Protein AF-A0A3L6NV23-F1 (afdb_monomer_lite)

Secondary structure (DSSP, 8-state):
-HHHHHHHHHHHIIIIIHHHHHHHHHHHGGGT--TT--S---HHHHHHHHHHHHSHHHHHHHHHHHHHHHHHHHHHT--SPPPPPEEHHHHHHHHHHHHIIIIISS---S---HHHHHHHHHTSHHHHHHHHHHHHHHHHHSPPSS--------TT--EE-HHHHHHHHHHHHHHTS--S-PPPHHHHHHHHHHHHHHHHHHHTSTTGGGGHHHHHHHHHHHHHHHHHHHHTTGGGG-THHHHHHHHHHHHHHHHTT--SHHHHHHHHHHHS--TT-TTHHHHHHHHHHHHHGGGT--

Organism: NCBI:txid396571

Radius of gyration: 19.9 Å; chains: 1; bounding box: 55×38×55 Å

pLDDT: mean 79.19, std 14.36, range [37.25, 97.19]

Structure (mmCIF, N/CA/C/O backbone):
data_AF-A0A3L6NV23-F1
#
_entry.id   AF-A0A3L6NV23-F1
#
loop_
_atom_site.group_PDB
_atom_site.id
_atom_site.type_symbol
_atom_site.label_atom_id
_atom_site.label_alt_id
_atom_site.label_comp_id
_atom_site.label_asym_id
_atom_site.label_entity_id
_atom_site.label_seq_id
_atom_site.pdbx_PDB_ins_code
_atom_site.Cartn_x
_atom_site.Cartn_y
_atom_site.Cartn_z
_atom_site.occupancy
_atom_site.B_iso_or_equiv
_atom_site.auth_seq_id
_atom_site.auth_comp_id
_atom_site.auth_asym_id
_atom_site.auth_atom_id
_atom_site.pdbx_PDB_model_num
ATOM 1 N N . MET A 1 1 ? 1.955 -18.501 15.288 1.00 53.81 1 MET A N 1
ATOM 2 C CA . MET A 1 1 ? 3.383 -18.139 15.218 1.00 53.81 1 MET A CA 1
ATOM 3 C C . MET A 1 1 ? 3.905 -18.408 13.811 1.00 53.81 1 MET A C 1
ATOM 5 O O . MET A 1 1 ? 4.319 -17.462 13.165 1.00 53.81 1 MET A O 1
ATOM 9 N N . ASP A 1 2 ? 3.702 -19.614 13.267 1.00 72.50 2 ASP A N 1
ATOM 10 C CA . ASP A 1 2 ? 4.050 -19.947 11.867 1.00 72.50 2 ASP A CA 1
ATOM 11 C C . ASP A 1 2 ? 3.312 -19.117 10.803 1.00 72.50 2 ASP A C 1
ATOM 13 O O . ASP A 1 2 ? 3.848 -18.861 9.728 1.00 72.50 2 ASP A O 1
ATOM 17 N N . GLN A 1 3 ? 2.093 -18.657 11.105 1.00 84.75 3 GLN A N 1
ATOM 18 C CA . GLN A 1 3 ? 1.290 -17.889 10.154 1.00 84.75 3 GLN A CA 1
ATOM 19 C C . GLN A 1 3 ? 1.929 -16.544 9.778 1.00 84.75 3 GLN A C 1
ATOM 21 O O . GLN A 1 3 ? 2.045 -16.266 8.593 1.00 84.75 3 GLN A O 1
ATOM 26 N N . GLU A 1 4 ? 2.380 -15.738 10.747 1.00 83.88 4 GLU A N 1
ATOM 27 C CA . GLU A 1 4 ? 2.967 -14.418 10.454 1.00 83.88 4 GLU A CA 1
ATOM 28 C C . GLU A 1 4 ? 4.264 -14.550 9.646 1.00 83.88 4 GLU A C 1
ATOM 30 O O . GLU A 1 4 ? 4.518 -13.783 8.716 1.00 83.88 4 GLU A O 1
ATOM 35 N N . LEU A 1 5 ? 5.064 -15.573 9.954 1.00 84.25 5 LEU A N 1
ATOM 36 C CA . LEU A 1 5 ? 6.254 -15.898 9.180 1.00 84.25 5 LEU A CA 1
ATOM 37 C C . LEU A 1 5 ? 5.892 -16.286 7.737 1.00 84.25 5 LEU A C 1
ATOM 39 O O . LEU A 1 5 ? 6.500 -15.780 6.792 1.00 84.25 5 LEU A O 1
ATOM 43 N N . SER A 1 6 ? 4.875 -17.134 7.561 1.00 86.50 6 SER A N 1
ATOM 44 C CA . SER A 1 6 ? 4.363 -17.508 6.239 1.00 86.50 6 SER A CA 1
ATOM 45 C C . SER A 1 6 ? 3.837 -16.302 5.458 1.00 86.50 6 SER A C 1
ATOM 47 O O . SER A 1 6 ? 4.037 -16.232 4.247 1.00 86.50 6 SER A O 1
ATOM 49 N N . ASP A 1 7 ? 3.172 -15.356 6.122 1.00 89.44 7 ASP A N 1
ATOM 50 C CA . ASP A 1 7 ? 2.657 -14.143 5.483 1.00 89.44 7 ASP A CA 1
ATOM 51 C C . ASP A 1 7 ? 3.795 -13.244 5.014 1.00 89.44 7 ASP A C 1
ATOM 53 O O . ASP A 1 7 ? 3.795 -12.790 3.874 1.00 89.44 7 ASP A O 1
ATOM 57 N N . ARG A 1 8 ? 4.798 -13.017 5.871 1.00 88.25 8 ARG A N 1
ATOM 58 C CA . ARG A 1 8 ? 5.984 -12.224 5.528 1.00 88.25 8 ARG A CA 1
ATOM 59 C C . ARG A 1 8 ? 6.751 -12.861 4.375 1.00 88.25 8 ARG A C 1
ATOM 61 O O . ARG A 1 8 ? 7.158 -12.145 3.467 1.00 88.25 8 ARG A O 1
ATOM 68 N N . TYR A 1 9 ? 6.891 -14.187 4.363 1.00 85.75 9 TYR A N 1
ATOM 69 C CA . TYR A 1 9 ? 7.493 -14.904 3.238 1.00 85.75 9 TYR A CA 1
ATOM 70 C C . TYR A 1 9 ? 6.691 -14.716 1.946 1.00 85.75 9 TYR A C 1
ATOM 72 O O . TYR A 1 9 ? 7.262 -14.388 0.902 1.00 85.75 9 TYR A O 1
ATOM 80 N N . PHE A 1 10 ? 5.367 -14.880 2.016 1.00 88.19 10 PHE A N 1
ATOM 81 C CA . PHE A 1 10 ? 4.492 -14.637 0.875 1.00 88.19 10 PHE A CA 1
ATOM 82 C C . PHE A 1 10 ? 4.651 -13.207 0.360 1.00 88.19 10 PHE A C 1
ATOM 84 O O . PHE A 1 10 ? 4.945 -13.044 -0.813 1.00 88.19 10 PHE A O 1
ATOM 91 N N . LEU A 1 11 ? 4.553 -12.193 1.223 1.00 88.31 11 LEU A N 1
ATOM 92 C CA . LEU A 1 11 ? 4.656 -10.790 0.822 1.00 88.31 11 LEU A CA 1
ATOM 93 C C . LEU A 1 11 ? 6.024 -10.480 0.228 1.00 88.31 11 LEU A C 1
ATOM 95 O O . LEU A 1 11 ? 6.123 -9.917 -0.853 1.00 88.31 11 LEU A O 1
ATOM 99 N N . ILE A 1 12 ? 7.108 -10.914 0.871 1.00 84.44 12 ILE A N 1
ATOM 100 C CA . ILE A 1 12 ? 8.451 -10.680 0.343 1.00 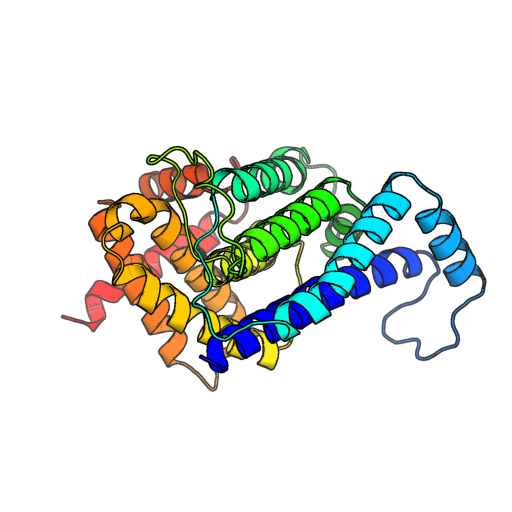84.44 12 ILE A CA 1
ATOM 101 C C . ILE A 1 12 ? 8.595 -11.300 -1.058 1.00 84.44 12 ILE A C 1
ATOM 103 O O . ILE A 1 12 ? 9.100 -10.666 -1.988 1.00 84.44 12 ILE A O 1
ATOM 107 N N . THR A 1 13 ? 8.127 -12.533 -1.238 1.00 80.38 13 THR A N 1
ATOM 108 C CA . THR A 1 13 ? 8.224 -13.209 -2.535 1.00 80.38 13 THR A CA 1
ATOM 109 C C . THR A 1 13 ? 7.286 -12.596 -3.571 1.00 80.38 13 THR A C 1
ATOM 111 O O . THR A 1 13 ? 7.739 -12.288 -4.672 1.00 80.38 13 THR A O 1
ATOM 114 N N . SER A 1 14 ? 6.019 -12.348 -3.242 1.00 81.50 14 SER A N 1
ATOM 115 C CA . SER A 1 14 ? 5.035 -11.764 -4.156 1.00 81.50 14 SER A CA 1
ATOM 116 C C . SER A 1 14 ? 5.403 -10.354 -4.579 1.00 81.50 14 SER A C 1
ATOM 118 O O . SER A 1 14 ? 5.092 -9.966 -5.698 1.00 81.50 14 SER A O 1
ATOM 120 N N . THR A 1 15 ? 6.085 -9.604 -3.719 1.00 79.56 15 THR A N 1
ATOM 121 C CA . THR A 1 15 ? 6.318 -8.175 -3.914 1.00 79.56 15 THR A CA 1
ATOM 122 C C . THR A 1 15 ? 7.657 -7.911 -4.566 1.00 79.56 15 THR A C 1
ATOM 124 O O . THR A 1 15 ? 7.721 -7.318 -5.645 1.00 79.56 15 THR A O 1
ATOM 127 N N . PHE A 1 16 ? 8.739 -8.410 -3.965 1.00 76.94 16 PHE A N 1
ATOM 128 C CA . PHE A 1 16 ? 10.081 -8.145 -4.473 1.00 76.94 16 PHE A CA 1
ATOM 129 C C . PHE A 1 16 ? 10.364 -8.938 -5.749 1.00 76.94 16 PHE A C 1
ATOM 131 O O . PHE A 1 16 ? 10.913 -8.375 -6.695 1.00 76.94 16 PHE A O 1
ATOM 138 N N . MET A 1 17 ? 9.946 -10.209 -5.846 1.00 74.88 17 MET A N 1
ATOM 139 C CA . MET A 1 17 ? 10.153 -10.970 -7.089 1.00 74.88 17 MET A CA 1
ATOM 140 C C . MET A 1 17 ? 9.306 -10.422 -8.232 1.00 74.88 17 MET A C 1
ATOM 142 O O . MET A 1 17 ? 9.776 -10.394 -9.371 1.00 74.88 17 MET A O 1
ATOM 146 N N . HIS A 1 18 ? 8.083 -9.968 -7.945 1.00 75.88 18 HIS A N 1
ATOM 147 C CA . HIS A 1 18 ? 7.248 -9.333 -8.957 1.00 75.88 18 HIS A CA 1
ATOM 148 C C . HIS A 1 18 ? 7.877 -8.032 -9.453 1.00 75.88 18 HIS A C 1
ATOM 150 O O . HIS A 1 18 ? 8.036 -7.877 -10.659 1.00 75.88 18 HIS A O 1
ATOM 156 N N . GLY A 1 19 ? 8.316 -7.137 -8.564 1.00 74.69 19 GLY A N 1
ATOM 157 C CA . GLY A 1 19 ? 8.951 -5.895 -9.003 1.00 74.69 19 GLY A CA 1
ATOM 158 C C . GLY A 1 19 ? 10.272 -6.099 -9.735 1.00 74.69 19 GLY A C 1
ATOM 159 O O . GLY A 1 19 ? 10.504 -5.451 -10.753 1.00 74.69 19 GLY A O 1
ATOM 160 N N . ILE A 1 20 ? 11.104 -7.056 -9.304 1.00 75.38 20 ILE A N 1
ATOM 161 C CA . ILE A 1 20 ? 12.324 -7.433 -10.039 1.00 75.38 20 ILE A CA 1
ATOM 162 C C . ILE A 1 20 ? 11.964 -7.930 -11.441 1.00 75.38 20 ILE A C 1
ATOM 164 O O . ILE A 1 20 ? 12.581 -7.507 -12.419 1.00 75.38 20 ILE A O 1
ATOM 168 N N . ARG A 1 21 ? 10.957 -8.803 -11.563 1.00 76.62 21 ARG A N 1
ATOM 169 C CA . ARG A 1 21 ? 10.486 -9.284 -12.865 1.00 76.62 21 ARG A CA 1
ATOM 170 C C . ARG A 1 21 ? 10.001 -8.128 -13.738 1.00 76.62 21 ARG A C 1
ATOM 172 O O . ARG A 1 21 ? 10.437 -8.026 -14.880 1.00 76.62 21 ARG A O 1
ATOM 179 N N . THR A 1 22 ? 9.165 -7.242 -13.204 1.00 73.62 22 THR A N 1
ATOM 180 C CA . THR A 1 22 ? 8.617 -6.102 -13.949 1.00 73.62 22 THR A CA 1
ATOM 181 C C . THR A 1 22 ? 9.714 -5.134 -14.394 1.00 73.62 22 THR A C 1
ATOM 183 O O . THR A 1 22 ? 9.696 -4.693 -15.544 1.00 73.62 22 THR A O 1
ATOM 186 N N . ALA A 1 23 ? 10.714 -4.875 -13.545 1.00 72.75 23 ALA A N 1
ATOM 187 C CA . ALA A 1 23 ? 11.887 -4.077 -13.895 1.00 72.75 23 ALA A CA 1
ATOM 188 C C . ALA A 1 23 ? 12.683 -4.709 -15.049 1.00 72.75 23 ALA A C 1
ATOM 190 O O . ALA A 1 23 ? 12.995 -4.043 -16.039 1.00 72.75 23 ALA A O 1
ATOM 191 N N . LEU A 1 24 ? 12.963 -6.014 -14.965 1.00 71.62 24 LEU A N 1
ATOM 192 C CA . LEU A 1 24 ? 13.681 -6.744 -16.012 1.00 71.62 24 LEU A CA 1
ATOM 193 C C . LEU A 1 24 ? 12.893 -6.778 -17.326 1.00 71.62 24 LEU A C 1
ATOM 195 O O . LEU A 1 24 ? 13.470 -6.536 -18.388 1.00 71.62 24 LEU A O 1
ATOM 199 N N . ASP A 1 25 ? 11.585 -7.014 -17.274 1.00 71.00 25 ASP A N 1
ATOM 200 C CA . ASP A 1 25 ? 10.727 -7.003 -18.459 1.00 71.00 25 ASP A CA 1
ATOM 201 C C . ASP A 1 25 ? 10.698 -5.604 -19.102 1.00 71.00 25 ASP A C 1
ATOM 203 O O . ASP A 1 25 ? 10.828 -5.491 -20.323 1.00 71.00 25 ASP A O 1
ATOM 207 N N . GLY A 1 26 ? 10.645 -4.534 -18.302 1.00 68.62 26 GLY A N 1
ATOM 208 C CA . GLY A 1 26 ? 10.746 -3.149 -18.778 1.00 68.62 26 GLY A CA 1
ATOM 209 C C . GLY A 1 26 ? 12.049 -2.858 -19.532 1.00 68.62 26 GLY A C 1
ATOM 210 O O . GLY A 1 26 ? 12.027 -2.232 -20.591 1.00 68.62 26 GLY A O 1
ATOM 211 N N . THR A 1 27 ? 13.189 -3.393 -19.077 1.00 66.25 27 THR A N 1
ATOM 212 C CA . THR A 1 27 ? 14.473 -3.235 -19.801 1.00 66.25 27 THR A CA 1
ATOM 213 C C . THR A 1 27 ? 14.529 -4.000 -21.130 1.00 66.25 27 THR A C 1
ATOM 215 O O . THR A 1 27 ? 15.260 -3.607 -22.046 1.00 66.25 27 THR A O 1
ATOM 218 N N . ARG A 1 28 ? 13.748 -5.081 -21.266 1.00 60.44 28 ARG A N 1
ATOM 219 C CA . ARG A 1 28 ? 13.715 -5.946 -22.460 1.00 60.44 28 ARG A CA 1
ATOM 220 C C . ARG A 1 28 ? 12.736 -5.460 -23.529 1.00 60.44 28 ARG A C 1
ATOM 222 O O . ARG A 1 28 ? 13.005 -5.636 -24.716 1.00 60.44 28 ARG A O 1
ATOM 229 N N . ARG A 1 29 ? 11.627 -4.824 -23.144 1.00 62.94 29 ARG A N 1
ATOM 230 C CA . ARG A 1 29 ? 10.541 -4.410 -24.057 1.00 62.94 29 ARG A CA 1
ATOM 231 C C . ARG A 1 29 ? 10.957 -3.469 -25.201 1.00 62.94 29 ARG A C 1
ATOM 233 O O . ARG A 1 29 ? 10.519 -3.705 -26.327 1.00 62.94 29 ARG A O 1
ATOM 240 N N . PRO A 1 30 ? 11.850 -2.476 -25.013 1.00 57.41 30 PRO A N 1
ATOM 241 C CA . PRO A 1 30 ? 12.349 -1.646 -26.114 1.00 57.41 30 PRO A CA 1
ATOM 242 C C . PRO A 1 30 ? 13.128 -2.415 -27.203 1.00 57.41 30 PRO A C 1
ATOM 244 O O . PRO A 1 30 ? 13.525 -1.815 -28.201 1.00 57.41 30 PRO A O 1
ATOM 247 N N . ALA A 1 31 ? 13.381 -3.718 -27.017 1.00 51.38 31 ALA A N 1
ATOM 248 C CA . ALA A 1 31 ? 13.962 -4.622 -28.012 1.00 51.38 31 ALA A CA 1
ATOM 249 C C . ALA A 1 31 ? 12.911 -5.390 -28.849 1.00 51.38 31 ALA A C 1
ATOM 251 O O . ALA A 1 31 ? 13.275 -6.324 -29.558 1.00 51.38 31 ALA A O 1
ATOM 252 N N . GLY A 1 32 ? 11.625 -5.012 -28.784 1.00 46.16 32 GLY A N 1
ATOM 253 C CA . GLY A 1 32 ? 10.557 -5.605 -29.602 1.00 46.16 32 GLY A CA 1
ATOM 254 C C . GLY A 1 32 ? 9.950 -6.894 -29.038 1.00 46.16 32 GLY A C 1
ATOM 255 O O . GLY A 1 32 ? 9.238 -7.592 -29.752 1.00 46.16 32 GLY A O 1
ATOM 256 N N . LEU A 1 33 ? 10.219 -7.218 -27.771 1.00 45.62 33 LEU A N 1
ATOM 257 C CA . LEU A 1 33 ? 9.700 -8.417 -27.116 1.00 45.62 33 LEU A CA 1
ATOM 258 C C . LEU A 1 33 ? 8.381 -8.086 -26.392 1.00 45.62 33 LEU A C 1
ATOM 260 O O . LEU A 1 33 ? 8.389 -7.405 -25.367 1.00 45.62 33 LEU A O 1
ATOM 264 N N . THR A 1 34 ? 7.250 -8.540 -26.933 1.00 48.94 34 THR A N 1
ATOM 265 C CA . THR A 1 34 ? 5.941 -8.525 -26.2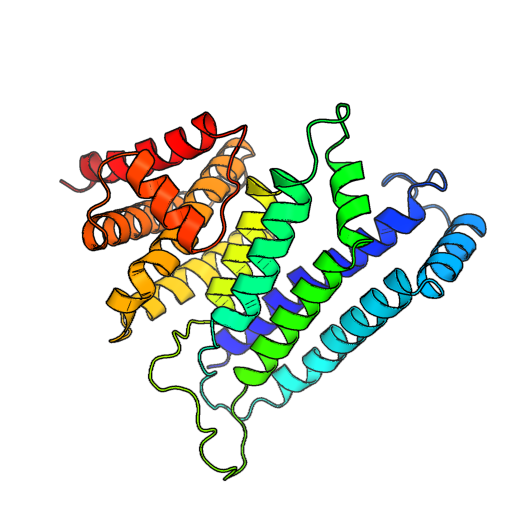49 1.00 48.94 34 THR A CA 1
ATOM 266 C C . THR A 1 34 ? 5.657 -9.877 -25.590 1.00 48.94 34 THR A C 1
ATOM 268 O O . THR A 1 34 ? 6.232 -10.887 -26.003 1.00 48.94 34 THR A O 1
ATOM 271 N N . ASP A 1 35 ? 4.741 -9.903 -24.611 1.00 47.16 35 ASP A N 1
ATOM 272 C CA . ASP A 1 35 ? 4.350 -11.063 -23.771 1.00 47.16 35 ASP A CA 1
ATOM 273 C C . ASP A 1 35 ? 3.988 -12.354 -24.537 1.00 47.16 35 ASP A C 1
ATOM 275 O O . ASP A 1 35 ? 3.917 -13.434 -23.959 1.00 47.16 35 ASP A O 1
ATOM 279 N N . THR A 1 36 ? 3.780 -12.266 -25.848 1.00 42.03 36 THR A N 1
ATOM 280 C CA . THR A 1 36 ? 3.499 -13.385 -26.756 1.00 42.03 36 THR A CA 1
ATOM 281 C C . THR A 1 36 ? 4.746 -14.091 -27.294 1.00 42.03 36 THR A C 1
ATOM 283 O O . THR A 1 36 ? 4.625 -15.081 -28.014 1.00 42.03 36 THR A O 1
ATOM 286 N N . THR A 1 37 ? 5.949 -13.624 -26.958 1.00 45.00 37 THR A N 1
ATOM 287 C CA . THR A 1 37 ? 7.193 -14.193 -27.488 1.00 45.00 37 THR A CA 1
ATOM 288 C C . THR A 1 37 ? 7.769 -15.211 -26.507 1.00 45.00 37 THR A C 1
ATOM 290 O O . THR A 1 37 ? 8.698 -14.922 -25.760 1.00 45.00 37 THR A O 1
ATOM 293 N N . THR A 1 38 ? 7.283 -16.454 -26.547 1.00 44.53 38 THR A N 1
ATOM 294 C CA . THR A 1 38 ? 8.007 -17.628 -26.009 1.00 44.53 38 THR A CA 1
ATOM 295 C C . THR A 1 38 ? 9.214 -17.988 -26.891 1.00 44.53 38 THR A C 1
ATOM 297 O O . THR A 1 38 ? 9.474 -19.153 -27.182 1.00 44.53 38 THR A O 1
ATOM 300 N N . GLY A 1 39 ? 9.921 -16.971 -27.388 1.00 44.16 39 GLY A N 1
ATOM 301 C CA . GLY A 1 39 ? 11.068 -17.077 -28.277 1.00 44.16 39 GLY A CA 1
ATOM 302 C C . GLY A 1 39 ? 12.331 -16.675 -27.533 1.00 44.16 39 GLY A C 1
ATOM 303 O O . GLY A 1 39 ? 12.310 -15.751 -26.725 1.00 44.16 39 GLY A O 1
ATOM 304 N N . SER A 1 40 ? 13.412 -17.408 -27.794 1.00 50.38 40 SER A N 1
ATOM 305 C CA . SER A 1 40 ? 14.748 -17.250 -27.213 1.00 50.38 40 SER A CA 1
ATOM 306 C C . SER A 1 40 ? 15.124 -15.804 -26.876 1.00 50.38 40 SER A C 1
ATOM 308 O O . SER A 1 40 ? 14.922 -14.903 -27.691 1.00 50.38 40 SER A O 1
ATOM 310 N N . VAL A 1 41 ? 15.759 -15.611 -25.715 1.00 56.44 41 VAL A N 1
ATOM 311 C CA . VAL A 1 41 ? 16.324 -14.328 -25.279 1.00 56.44 41 VAL A CA 1
ATOM 312 C C . VAL A 1 41 ? 17.175 -13.727 -26.408 1.00 56.44 41 VAL A C 1
ATOM 314 O O . VAL A 1 41 ? 18.236 -14.253 -26.737 1.00 56.44 41 VAL A O 1
ATOM 317 N N . SER A 1 42 ? 16.698 -12.642 -27.025 1.00 61.72 42 SER A N 1
ATOM 318 C CA . SER A 1 42 ? 17.428 -11.970 -28.105 1.00 61.72 42 SER A CA 1
ATOM 319 C C . SER A 1 42 ? 18.778 -11.444 -27.585 1.00 61.72 42 SER A C 1
ATOM 321 O O . SER A 1 42 ? 18.806 -10.841 -26.504 1.00 61.72 42 SER A O 1
ATOM 323 N N . PRO A 1 43 ? 19.886 -11.597 -28.337 1.00 65.19 43 PRO A N 1
ATOM 324 C CA . PRO A 1 43 ? 21.185 -11.014 -27.990 1.00 65.19 43 PRO A CA 1
ATOM 325 C C . PRO A 1 43 ? 21.121 -9.508 -27.686 1.00 65.19 43 PRO A C 1
ATOM 327 O O . PRO A 1 43 ? 21.821 -9.024 -26.795 1.00 65.19 43 PRO A O 1
ATOM 330 N N . ASP A 1 44 ? 20.231 -8.768 -28.358 1.00 66.75 44 ASP A N 1
ATOM 331 C CA . ASP A 1 44 ? 20.013 -7.342 -28.094 1.00 66.75 44 ASP A CA 1
ATOM 332 C C . ASP A 1 44 ? 19.339 -7.084 -26.739 1.00 66.75 44 ASP A C 1
ATOM 334 O O . ASP A 1 44 ? 19.655 -6.096 -26.071 1.00 66.75 44 ASP A O 1
ATOM 338 N N . GLY A 1 45 ? 18.448 -7.979 -26.303 1.00 65.19 45 GLY A N 1
ATOM 339 C CA . GLY A 1 45 ? 17.844 -7.935 -24.970 1.00 65.19 45 GLY A CA 1
ATOM 340 C C . GLY A 1 45 ? 18.879 -8.183 -23.870 1.00 65.19 45 GLY A C 1
ATOM 341 O O . GLY A 1 45 ? 18.914 -7.446 -22.885 1.00 65.19 45 GLY A O 1
ATOM 342 N N . ILE A 1 46 ? 19.782 -9.153 -24.073 1.00 68.88 46 ILE A N 1
ATOM 343 C CA . ILE A 1 46 ? 20.901 -9.426 -23.151 1.00 68.88 46 ILE A CA 1
ATOM 344 C C . ILE A 1 46 ? 21.837 -8.217 -23.071 1.00 68.88 46 ILE A C 1
ATOM 346 O O . ILE A 1 46 ? 22.186 -7.786 -21.974 1.00 68.88 46 ILE A O 1
ATOM 350 N N . ARG A 1 47 ? 22.203 -7.623 -24.216 1.00 74.25 47 ARG A N 1
ATOM 351 C CA . ARG A 1 47 ? 23.079 -6.442 -24.250 1.00 74.25 47 ARG A CA 1
ATOM 352 C C . ARG A 1 47 ? 22.468 -5.254 -23.507 1.00 74.25 47 ARG A C 1
ATOM 354 O O . ARG A 1 47 ? 23.178 -4.584 -22.768 1.00 74.25 47 ARG A O 1
ATOM 361 N N . ARG A 1 48 ? 21.168 -4.989 -23.666 1.00 69.56 48 ARG A N 1
ATOM 362 C CA . ARG A 1 48 ? 20.494 -3.888 -22.951 1.00 69.56 48 ARG A CA 1
ATOM 363 C C . ARG A 1 48 ? 20.423 -4.127 -21.451 1.00 69.56 48 ARG A C 1
ATOM 365 O O . ARG A 1 48 ? 20.700 -3.203 -20.698 1.00 69.56 48 ARG A O 1
ATOM 372 N N . MET A 1 49 ? 20.100 -5.349 -21.034 1.00 70.62 49 MET A N 1
ATOM 373 C CA . MET A 1 49 ? 20.072 -5.718 -19.620 1.00 70.62 49 MET A CA 1
ATOM 374 C C . MET A 1 49 ? 21.465 -5.558 -18.997 1.00 70.62 49 MET A C 1
ATOM 376 O O . MET A 1 49 ? 21.600 -4.892 -17.975 1.00 70.62 49 MET A O 1
ATOM 380 N N . ASN A 1 50 ? 22.511 -6.050 -19.672 1.00 74.00 50 ASN A N 1
ATOM 381 C CA . ASN A 1 50 ? 23.899 -5.831 -19.259 1.00 74.00 50 ASN A CA 1
ATOM 382 C C . ASN A 1 50 ? 24.236 -4.340 -19.175 1.00 74.00 50 ASN A C 1
ATOM 384 O O . ASN A 1 50 ? 24.756 -3.898 -18.161 1.00 74.00 50 ASN A O 1
ATOM 388 N N . ASN A 1 51 ? 23.897 -3.544 -20.190 1.00 78.25 51 ASN A N 1
ATOM 389 C CA . ASN A 1 51 ? 24.179 -2.110 -20.173 1.00 78.25 51 ASN A CA 1
ATOM 390 C C . ASN A 1 51 ? 23.448 -1.391 -19.033 1.00 78.25 51 ASN A C 1
ATOM 392 O O . ASN A 1 51 ? 24.044 -0.540 -18.381 1.00 78.25 51 ASN A O 1
ATOM 396 N N . TRP A 1 52 ? 22.186 -1.742 -18.767 1.00 75.31 52 TRP A N 1
ATOM 397 C CA . TRP A 1 52 ? 21.421 -1.173 -17.660 1.00 75.31 52 TRP A CA 1
ATOM 398 C C . TRP A 1 52 ? 22.057 -1.510 -16.309 1.00 75.31 52 TRP A C 1
ATOM 400 O O . TRP A 1 52 ? 22.245 -0.606 -15.498 1.00 75.31 52 TRP A O 1
ATOM 410 N N . HIS A 1 53 ? 22.483 -2.760 -16.100 1.00 75.81 53 HIS A N 1
ATOM 411 C CA . HIS A 1 53 ? 23.166 -3.188 -14.873 1.00 75.81 53 HIS A CA 1
ATOM 412 C C . HIS A 1 53 ? 24.460 -2.419 -14.570 1.00 75.81 53 HIS A C 1
ATOM 414 O O . HIS A 1 53 ? 24.841 -2.333 -13.406 1.00 75.81 53 HIS A O 1
ATOM 420 N N . ILE A 1 54 ? 25.128 -1.870 -15.589 1.00 80.06 54 ILE A N 1
ATOM 421 C CA . ILE A 1 54 ? 26.383 -1.115 -15.437 1.00 80.06 54 ILE A CA 1
ATOM 422 C C . ILE A 1 54 ? 26.115 0.382 -15.186 1.00 80.06 54 ILE A C 1
ATOM 424 O O . ILE A 1 54 ? 27.009 1.102 -14.753 1.00 80.06 54 ILE A O 1
ATOM 428 N N . THR A 1 55 ? 24.894 0.876 -15.427 1.00 79.88 55 THR A N 1
ATOM 429 C CA . THR A 1 55 ? 24.522 2.250 -15.041 1.00 79.88 55 THR A CA 1
ATOM 430 C C . THR A 1 55 ? 24.417 2.378 -13.524 1.00 79.88 55 THR A C 1
ATOM 432 O O . THR A 1 55 ? 23.995 1.430 -12.867 1.00 79.88 55 THR A O 1
ATOM 435 N N . ASP A 1 56 ? 24.686 3.562 -12.965 1.00 77.88 56 ASP A N 1
ATOM 436 C CA . ASP A 1 56 ? 24.566 3.804 -11.515 1.00 77.88 56 ASP A CA 1
ATOM 437 C C . ASP A 1 56 ? 23.186 3.404 -10.965 1.00 77.88 56 ASP A C 1
ATOM 439 O O . ASP A 1 56 ? 23.076 2.775 -9.912 1.00 77.88 56 ASP A O 1
ATOM 443 N N . ARG A 1 57 ? 22.119 3.701 -11.721 1.00 73.31 57 ARG A N 1
ATOM 444 C CA . ARG A 1 57 ? 20.733 3.383 -11.340 1.00 73.31 57 ARG A CA 1
ATOM 445 C C . ARG A 1 57 ? 20.448 1.885 -11.373 1.00 73.31 57 ARG A C 1
ATOM 447 O O . ARG A 1 57 ? 19.898 1.351 -10.413 1.00 73.31 57 ARG A O 1
ATOM 454 N N . GLY A 1 58 ? 20.817 1.206 -12.460 1.00 74.06 58 GLY A N 1
ATOM 455 C CA . GLY A 1 58 ? 20.608 -0.238 -12.582 1.00 74.06 58 GLY A CA 1
ATOM 456 C C . GLY A 1 58 ? 21.492 -1.036 -11.624 1.00 74.06 58 GLY A C 1
ATOM 457 O O . GLY A 1 58 ? 21.033 -2.028 -11.059 1.00 74.06 58 GLY A O 1
ATOM 458 N N . HIS A 1 59 ? 22.714 -0.567 -11.360 1.00 78.69 59 HIS A N 1
ATOM 459 C CA . HIS A 1 59 ? 23.591 -1.126 -10.336 1.00 78.69 59 HIS A CA 1
ATOM 460 C C . HIS A 1 59 ? 22.975 -0.981 -8.937 1.00 78.69 59 HIS A C 1
ATOM 462 O O . HIS A 1 59 ? 22.910 -1.959 -8.188 1.00 78.69 59 HIS A O 1
ATOM 468 N N . TYR A 1 60 ? 22.455 0.204 -8.592 1.00 78.38 60 TYR A N 1
ATOM 469 C CA . TYR A 1 60 ? 21.792 0.427 -7.305 1.00 78.38 60 TYR A CA 1
ATOM 470 C C . TYR A 1 60 ? 20.540 -0.446 -7.146 1.00 78.38 60 TYR A C 1
ATOM 472 O O . TYR A 1 60 ? 20.447 -1.191 -6.170 1.00 78.38 60 TYR A O 1
ATOM 480 N N . PHE A 1 61 ? 19.632 -0.467 -8.127 1.00 78.31 61 PHE A N 1
ATOM 481 C CA . PHE A 1 61 ? 18.458 -1.347 -8.083 1.00 78.31 61 PHE A CA 1
ATOM 482 C C . PHE A 1 61 ? 18.849 -2.825 -7.953 1.00 78.31 61 PHE A C 1
ATOM 484 O O . PHE A 1 61 ? 18.287 -3.545 -7.130 1.00 78.31 61 PHE A O 1
ATOM 491 N N . HIS A 1 62 ? 19.847 -3.286 -8.713 1.00 79.50 62 HIS A N 1
ATOM 492 C CA . HIS A 1 62 ? 20.333 -4.662 -8.617 1.00 79.50 62 HIS A CA 1
ATOM 493 C C . HIS A 1 62 ? 20.896 -4.979 -7.225 1.00 79.50 62 HIS A C 1
ATOM 495 O O . HIS A 1 62 ? 20.622 -6.048 -6.678 1.00 79.50 62 HIS A O 1
ATOM 501 N N . SER A 1 63 ? 21.624 -4.040 -6.616 1.00 80.81 63 SER A N 1
ATOM 502 C CA . SER A 1 63 ? 22.140 -4.193 -5.253 1.00 80.81 63 SER A CA 1
ATOM 503 C C . SER A 1 63 ? 21.013 -4.340 -4.224 1.00 80.81 63 SER A C 1
ATOM 505 O O . SER A 1 63 ? 21.086 -5.209 -3.354 1.00 80.81 63 SER A O 1
ATOM 507 N N . VAL A 1 64 ? 19.932 -3.567 -4.379 1.00 78.75 64 VAL A N 1
ATOM 508 C CA . VAL A 1 64 ? 18.732 -3.638 -3.536 1.00 78.75 64 VAL A CA 1
ATOM 509 C C . VAL A 1 64 ? 17.972 -4.946 -3.773 1.00 78.75 64 VAL A C 1
ATOM 511 O O . VAL A 1 64 ? 17.568 -5.603 -2.817 1.00 78.75 64 VAL A O 1
ATOM 514 N N . ALA A 1 65 ? 17.841 -5.392 -5.023 1.00 76.56 65 ALA A N 1
ATOM 515 C CA . ALA A 1 65 ? 17.235 -6.681 -5.358 1.00 76.56 65 ALA A CA 1
ATOM 516 C C . ALA A 1 65 ? 17.996 -7.857 -4.720 1.00 76.56 65 ALA A C 1
ATOM 518 O O . ALA A 1 65 ? 17.392 -8.735 -4.102 1.00 76.56 65 ALA A O 1
ATOM 519 N N . LEU A 1 66 ? 19.331 -7.858 -4.808 1.00 79.31 66 LEU A N 1
ATOM 520 C CA . LEU A 1 66 ? 20.168 -8.865 -4.151 1.00 79.31 66 LEU A CA 1
ATOM 521 C C . LEU A 1 66 ? 20.044 -8.807 -2.629 1.00 79.31 66 LEU A C 1
ATOM 523 O O . LEU A 1 66 ? 20.047 -9.849 -1.975 1.00 79.31 66 LEU A O 1
ATOM 527 N N . LYS A 1 67 ? 19.925 -7.605 -2.062 1.00 77.75 67 LYS A N 1
ATOM 528 C CA . LYS A 1 67 ? 19.676 -7.410 -0.635 1.00 77.75 67 LYS A CA 1
ATOM 529 C C . LYS A 1 67 ? 18.341 -8.032 -0.225 1.00 77.75 67 LYS A C 1
ATOM 531 O O . LYS A 1 67 ? 18.329 -8.803 0.722 1.00 77.75 67 LYS A O 1
ATOM 536 N N . ALA A 1 68 ? 17.272 -7.811 -0.992 1.00 74.69 68 ALA A N 1
ATOM 537 C CA . ALA A 1 68 ? 15.962 -8.425 -0.758 1.00 74.69 68 ALA A CA 1
ATOM 538 C C . ALA A 1 68 ? 16.045 -9.959 -0.740 1.00 74.69 68 ALA A C 1
ATOM 540 O O . ALA A 1 68 ? 15.564 -10.597 0.191 1.00 74.69 68 ALA A O 1
ATOM 541 N N . ILE A 1 69 ? 16.719 -10.551 -1.734 1.00 76.50 69 ILE A N 1
ATOM 542 C CA . ILE A 1 69 ? 16.917 -12.008 -1.829 1.00 76.50 69 ILE A CA 1
ATOM 543 C C . ILE A 1 69 ? 17.705 -12.536 -0.620 1.00 76.50 69 ILE A C 1
ATOM 545 O O . ILE A 1 69 ? 17.392 -13.600 -0.086 1.00 76.50 69 ILE A O 1
ATOM 549 N N . ARG A 1 70 ? 18.713 -11.787 -0.155 1.00 74.19 70 ARG A N 1
ATOM 550 C CA . ARG A 1 70 ? 19.501 -12.131 1.042 1.00 74.19 70 ARG A CA 1
ATOM 551 C C . ARG A 1 70 ? 18.707 -12.042 2.343 1.00 74.19 70 ARG A C 1
ATOM 553 O O . ARG A 1 70 ? 19.134 -12.649 3.320 1.00 74.19 70 ARG A O 1
ATOM 560 N N . GLU A 1 71 ? 17.566 -11.359 2.362 1.00 71.69 71 GLU A N 1
ATOM 561 C CA . GLU A 1 71 ? 16.676 -11.355 3.526 1.00 71.69 71 GLU A CA 1
ATOM 562 C C . GLU A 1 71 ? 15.801 -12.599 3.626 1.00 71.69 71 GLU A C 1
ATOM 564 O O . GLU A 1 71 ? 15.284 -12.886 4.705 1.00 71.69 71 GLU A O 1
ATOM 569 N N . PHE A 1 72 ? 15.660 -13.387 2.552 1.00 72.00 72 PHE A N 1
ATOM 570 C CA . PHE A 1 72 ? 14.828 -14.589 2.602 1.00 72.00 72 PHE A CA 1
ATOM 571 C C . PHE A 1 72 ? 15.333 -15.536 3.709 1.00 72.00 72 PHE A C 1
ATOM 573 O O . PHE A 1 72 ? 14.537 -15.889 4.575 1.00 72.00 72 PHE A O 1
ATOM 580 N N . PRO A 1 73 ? 16.640 -15.868 3.810 1.00 66.44 73 PRO A N 1
ATOM 581 C CA . PRO A 1 73 ? 17.178 -16.640 4.935 1.00 66.44 73 PRO A CA 1
ATOM 582 C C . PRO A 1 73 ? 16.962 -16.020 6.321 1.00 66.44 73 PRO A C 1
ATOM 584 O O . PRO A 1 73 ? 16.823 -16.763 7.289 1.00 66.44 73 PRO A O 1
ATOM 587 N N . VAL A 1 74 ? 16.931 -14.687 6.442 1.00 64.81 74 VAL A N 1
ATOM 588 C CA . VAL A 1 74 ? 16.740 -14.006 7.737 1.00 64.81 74 VAL A CA 1
ATOM 589 C C . VAL A 1 74 ? 15.346 -14.291 8.291 1.00 64.81 74 VAL A C 1
ATOM 591 O O . VAL A 1 74 ? 15.218 -14.542 9.487 1.00 64.81 74 VAL A O 1
ATOM 594 N N . THR A 1 75 ? 14.327 -14.370 7.427 1.00 63.41 75 THR A N 1
ATOM 595 C CA . THR A 1 75 ? 12.989 -14.831 7.840 1.00 63.41 75 THR A CA 1
ATOM 596 C C . THR A 1 75 ? 13.003 -16.276 8.345 1.00 63.41 75 THR A C 1
ATOM 598 O O . THR A 1 75 ? 12.345 -16.587 9.330 1.00 63.41 75 THR A O 1
ATOM 601 N N . PHE A 1 76 ? 13.807 -17.156 7.745 1.00 62.50 76 PHE A N 1
ATOM 602 C CA . PHE A 1 76 ? 13.903 -18.560 8.158 1.00 62.50 76 PHE A CA 1
ATOM 603 C C . PHE A 1 76 ? 14.732 -18.789 9.426 1.00 62.50 76 PHE A C 1
ATOM 605 O O . PHE A 1 76 ? 14.576 -19.825 10.064 1.00 62.50 76 PHE A O 1
ATOM 612 N N . ASN A 1 77 ? 15.586 -17.839 9.819 1.00 61.81 77 ASN A N 1
ATOM 613 C CA . ASN A 1 77 ? 16.370 -17.915 11.057 1.00 61.81 77 ASN A CA 1
ATOM 614 C C . ASN A 1 77 ? 15.608 -17.366 12.283 1.00 61.81 77 ASN A C 1
ATOM 616 O O . ASN A 1 77 ? 16.206 -16.988 13.291 1.00 61.81 77 ASN A O 1
ATOM 620 N N . TYR A 1 78 ? 14.282 -17.286 12.168 1.00 66.25 78 TYR A N 1
ATOM 621 C CA . TYR A 1 78 ? 13.356 -16.858 13.205 1.00 66.25 78 TYR A CA 1
ATOM 622 C C . TYR A 1 78 ? 13.334 -17.852 14.375 1.00 66.25 78 TYR A C 1
ATOM 624 O O . TYR A 1 78 ? 13.105 -19.047 14.195 1.00 66.25 78 TYR A O 1
ATOM 632 N N . SER A 1 79 ? 13.549 -17.348 15.591 1.00 65.56 79 SER A N 1
ATOM 633 C CA . SER A 1 79 ? 13.650 -18.147 16.821 1.00 65.56 79 SER A CA 1
ATOM 634 C C . SER A 1 79 ? 12.310 -18.431 17.510 1.00 65.56 79 SER A C 1
ATOM 636 O O . SER A 1 79 ? 12.300 -19.055 18.569 1.00 65.56 79 SER A O 1
ATOM 638 N N . GLY A 1 80 ? 11.181 -17.982 16.949 1.00 66.38 80 GLY A N 1
ATOM 639 C CA . GLY A 1 80 ? 9.871 -18.052 17.609 1.00 66.38 80 GLY A CA 1
ATOM 640 C C . GLY A 1 80 ? 9.392 -16.721 18.202 1.00 66.38 80 GLY A C 1
ATOM 641 O O . GLY A 1 80 ? 8.222 -16.597 18.546 1.00 66.38 80 GLY A O 1
ATOM 642 N N . GLU A 1 81 ? 10.245 -15.704 18.314 1.00 72.75 81 GLU A N 1
ATOM 643 C CA . GLU A 1 81 ? 9.912 -14.436 18.984 1.00 72.75 81 GLU A CA 1
ATOM 644 C C . GLU A 1 81 ? 9.002 -13.514 18.158 1.00 72.75 81 GLU A C 1
ATOM 646 O O . GLU A 1 81 ? 9.219 -13.345 16.973 1.00 72.75 81 GLU A O 1
ATOM 651 N N . ILE A 1 82 ? 8.023 -12.845 18.775 1.00 80.56 82 ILE A N 1
ATOM 652 C CA . ILE A 1 82 ? 7.066 -11.973 18.063 1.00 80.56 82 ILE A CA 1
ATOM 653 C C . ILE A 1 82 ? 7.798 -10.838 17.329 1.00 80.56 82 ILE A C 1
ATOM 655 O O . ILE A 1 82 ? 8.601 -10.125 17.935 1.00 80.56 82 ILE A O 1
ATOM 659 N N . PHE A 1 83 ? 7.492 -10.641 16.042 1.00 86.06 83 PHE A N 1
ATOM 660 C CA . PHE A 1 83 ? 8.048 -9.532 15.270 1.00 86.06 83 PHE A CA 1
ATOM 661 C C . PHE A 1 83 ? 7.651 -8.176 15.866 1.00 86.06 83 PHE A C 1
ATOM 663 O O . PHE A 1 83 ? 6.540 -7.977 16.354 1.00 86.06 83 PHE A O 1
ATOM 670 N N . GLN A 1 84 ? 8.572 -7.222 15.796 1.00 88.38 84 GLN A N 1
ATOM 671 C CA . GLN A 1 84 ? 8.397 -5.888 16.355 1.00 88.38 84 GLN A CA 1
ATOM 672 C C . GLN A 1 84 ? 7.804 -4.922 15.327 1.00 88.38 84 GLN A C 1
ATOM 674 O O . GLN A 1 84 ? 8.056 -5.031 14.125 1.00 88.38 84 GLN A O 1
ATOM 679 N N . ASP A 1 85 ? 7.052 -3.936 15.811 1.00 90.62 85 ASP A N 1
ATOM 680 C CA . ASP A 1 85 ? 6.592 -2.833 14.974 1.00 90.62 85 ASP A CA 1
ATOM 681 C C . ASP A 1 85 ? 7.761 -1.952 14.519 1.00 90.62 85 ASP A C 1
ATOM 683 O O . ASP A 1 85 ? 8.763 -1.771 15.220 1.00 90.62 85 ASP A O 1
ATOM 687 N N . ILE A 1 86 ? 7.609 -1.376 13.331 1.00 91.06 86 ILE A N 1
ATOM 688 C CA . ILE A 1 86 ? 8.642 -0.602 12.650 1.00 91.06 86 ILE A CA 1
ATOM 689 C C . ILE A 1 86 ? 8.391 0.904 12.762 1.00 91.06 86 ILE A C 1
ATOM 691 O O . ILE A 1 86 ? 7.241 1.339 12.704 1.00 91.06 86 ILE A O 1
ATOM 695 N N . PRO A 1 87 ? 9.449 1.727 12.834 1.00 89.75 87 PRO A N 1
ATOM 696 C CA . PRO A 1 87 ? 9.338 3.176 12.712 1.00 89.75 87 PRO A CA 1
ATOM 697 C C . PRO A 1 87 ? 8.701 3.647 11.398 1.00 89.75 87 PRO A C 1
ATOM 699 O O . PRO A 1 87 ? 9.236 3.400 10.311 1.00 89.75 87 PRO A O 1
ATOM 702 N N . LEU A 1 88 ? 7.608 4.413 11.482 1.00 87.94 88 LEU A N 1
ATOM 703 C CA . LEU A 1 88 ? 6.888 4.902 10.296 1.00 87.94 88 LEU A CA 1
ATOM 704 C C . LEU A 1 88 ? 7.694 5.901 9.460 1.00 87.94 88 LEU A C 1
ATOM 706 O O . LEU A 1 88 ? 7.627 5.891 8.228 1.00 87.94 88 LEU A O 1
ATOM 710 N N . ALA A 1 89 ? 8.468 6.771 10.114 1.00 85.25 89 ALA A N 1
ATOM 711 C CA . ALA A 1 89 ? 9.157 7.887 9.464 1.00 85.25 89 ALA A CA 1
ATOM 712 C C . ALA A 1 89 ? 10.088 7.436 8.324 1.00 85.25 89 ALA A C 1
ATOM 714 O O . ALA A 1 89 ? 10.195 8.109 7.293 1.00 85.25 89 ALA A O 1
ATOM 715 N N . ARG A 1 90 ? 10.718 6.265 8.480 1.00 75.31 90 ARG A N 1
ATOM 716 C CA . ARG A 1 90 ? 11.661 5.712 7.500 1.00 75.31 90 ARG A CA 1
ATOM 717 C C . ARG A 1 90 ? 10.981 5.348 6.186 1.00 75.31 90 ARG A C 1
ATOM 719 O O . ARG A 1 90 ? 11.507 5.675 5.128 1.00 75.31 90 ARG A O 1
ATOM 726 N N . VAL A 1 91 ? 9.801 4.736 6.250 1.00 86.06 91 VAL A N 1
ATOM 727 C CA . VAL A 1 91 ? 9.077 4.267 5.060 1.00 86.06 91 VAL A CA 1
ATOM 728 C C . VAL A 1 91 ? 8.248 5.395 4.440 1.00 86.06 91 VAL A C 1
ATOM 730 O O . VAL A 1 91 ? 8.284 5.604 3.225 1.00 86.06 91 VAL A O 1
ATOM 733 N N . LEU A 1 92 ? 7.555 6.188 5.266 1.00 88.94 92 LEU A N 1
ATOM 734 C CA . LEU A 1 92 ? 6.668 7.248 4.774 1.00 88.94 92 LEU A CA 1
ATOM 735 C C . LEU A 1 92 ? 7.421 8.379 4.063 1.00 88.94 92 LEU A C 1
ATOM 737 O O . LEU A 1 92 ? 6.875 8.988 3.143 1.00 88.94 92 LEU A O 1
ATOM 741 N N . SER A 1 93 ? 8.671 8.666 4.445 1.00 84.88 93 SER A N 1
ATOM 742 C CA . SER A 1 93 ? 9.479 9.671 3.740 1.00 84.88 93 SER A CA 1
ATOM 743 C C . SER A 1 93 ? 9.715 9.284 2.273 1.00 84.88 93 SER A C 1
ATOM 745 O O . SER A 1 93 ? 9.441 10.088 1.379 1.00 84.88 93 SER A O 1
ATOM 747 N N . GLY A 1 94 ? 10.115 8.033 2.019 1.00 83.75 94 GLY A N 1
ATOM 748 C CA . GLY A 1 94 ? 10.304 7.490 0.675 1.00 83.75 94 GLY A CA 1
ATOM 749 C C . GLY A 1 94 ? 9.004 7.467 -0.128 1.00 83.75 94 GLY A C 1
ATOM 750 O O . GLY A 1 94 ? 8.982 7.916 -1.274 1.00 83.75 94 GLY A O 1
ATOM 751 N N . LEU A 1 95 ? 7.898 7.045 0.491 1.00 89.69 95 LEU A N 1
ATOM 752 C CA . LEU A 1 95 ? 6.580 7.009 -0.153 1.00 89.69 95 LEU A CA 1
ATOM 753 C C . LEU A 1 95 ? 6.083 8.401 -0.581 1.00 89.69 95 LEU A C 1
ATOM 755 O O . LEU A 1 95 ? 5.514 8.560 -1.663 1.00 89.69 95 LEU A O 1
ATOM 759 N N . ARG A 1 96 ? 6.316 9.431 0.241 1.00 89.25 96 ARG A N 1
ATOM 760 C CA . ARG A 1 96 ? 5.961 10.822 -0.091 1.00 89.25 96 ARG A CA 1
ATOM 761 C C . ARG A 1 96 ? 6.823 11.379 -1.219 1.00 89.25 96 ARG A C 1
ATOM 763 O O . ARG A 1 96 ? 6.289 12.051 -2.098 1.00 89.25 96 ARG A O 1
ATOM 770 N N . ILE A 1 97 ? 8.129 11.097 -1.215 1.00 85.25 97 ILE A N 1
ATOM 771 C CA . ILE A 1 97 ? 9.028 11.475 -2.320 1.00 85.25 97 ILE A CA 1
ATOM 772 C C . ILE A 1 97 ? 8.565 10.806 -3.615 1.00 85.25 97 ILE A C 1
ATOM 774 O O . ILE A 1 97 ? 8.448 11.477 -4.634 1.00 85.25 97 ILE A O 1
ATOM 778 N N . LEU A 1 98 ? 8.224 9.517 -3.565 1.00 86.06 98 LEU A N 1
ATOM 779 C CA . LEU A 1 98 ? 7.680 8.773 -4.700 1.00 86.06 98 LEU A CA 1
ATOM 780 C C . LEU A 1 98 ? 6.394 9.393 -5.226 1.00 86.06 98 LEU A C 1
ATOM 782 O O . LEU A 1 98 ? 6.304 9.677 -6.417 1.00 86.06 98 LEU A O 1
ATOM 786 N N . THR A 1 99 ? 5.435 9.645 -4.339 1.00 87.44 99 THR A N 1
ATOM 787 C CA . THR A 1 99 ? 4.157 10.277 -4.688 1.00 87.44 99 THR A CA 1
ATOM 788 C C . THR A 1 99 ? 4.385 11.596 -5.419 1.00 87.44 99 THR A C 1
ATOM 790 O O . THR A 1 99 ? 3.839 11.812 -6.499 1.00 87.44 99 THR A O 1
ATOM 793 N N . ARG A 1 100 ? 5.269 12.442 -4.883 1.00 83.69 100 ARG A N 1
ATOM 794 C CA . ARG A 1 100 ? 5.612 13.719 -5.507 1.00 83.69 100 ARG A CA 1
ATOM 795 C C . ARG A 1 100 ? 6.318 13.533 -6.836 1.00 83.69 100 ARG A C 1
ATOM 797 O O . ARG A 1 100 ? 5.982 14.222 -7.779 1.00 83.69 100 ARG A O 1
ATOM 804 N N . ASN A 1 101 ? 7.270 12.615 -6.942 1.00 79.94 101 ASN A N 1
ATOM 805 C CA . ASN A 1 101 ? 8.040 12.440 -8.168 1.00 79.94 101 ASN A CA 1
ATOM 806 C C . ASN A 1 101 ? 7.185 11.884 -9.303 1.00 79.94 101 ASN A C 1
ATOM 808 O O . ASN A 1 101 ? 7.308 12.370 -10.417 1.00 79.94 101 ASN A O 1
ATOM 812 N N . PHE A 1 102 ? 6.332 10.896 -9.023 1.00 75.88 102 PHE A N 1
ATOM 813 C CA . PHE A 1 102 ? 5.587 10.149 -10.040 1.00 75.88 102 PHE A CA 1
ATOM 814 C C . PHE A 1 102 ? 4.189 10.684 -10.320 1.00 75.88 102 PHE A C 1
ATOM 816 O O . PHE A 1 102 ? 3.688 10.478 -11.423 1.00 75.88 102 PHE A O 1
ATOM 823 N N . TYR A 1 103 ? 3.589 11.396 -9.366 1.00 75.38 103 TYR A N 1
ATOM 824 C CA . TYR A 1 103 ? 2.265 11.980 -9.535 1.00 75.38 103 TYR A CA 1
ATOM 825 C C . TYR A 1 103 ? 2.315 13.508 -9.663 1.00 75.38 103 TYR A C 1
ATOM 827 O O . TYR A 1 103 ? 1.883 14.045 -10.678 1.00 75.38 103 TYR A O 1
ATOM 835 N N . ASP A 1 104 ? 2.877 14.217 -8.676 1.00 69.50 104 ASP A N 1
ATOM 836 C CA . ASP A 1 104 ? 2.801 15.692 -8.624 1.00 69.50 104 ASP A CA 1
ATOM 837 C C . ASP A 1 104 ? 3.846 16.408 -9.512 1.00 69.50 104 ASP A C 1
ATOM 839 O O . ASP A 1 104 ? 3.619 17.505 -10.017 1.00 69.50 104 ASP A O 1
ATOM 843 N N . GLY A 1 105 ? 5.024 15.807 -9.678 1.00 57.12 105 GLY A N 1
ATOM 844 C CA . GLY A 1 105 ? 6.215 16.380 -10.310 1.00 57.12 105 GLY A CA 1
ATOM 845 C C . GLY A 1 105 ? 6.265 16.168 -11.820 1.00 57.12 105 GLY A C 1
ATOM 846 O O . GLY A 1 105 ? 6.943 16.916 -12.529 1.00 57.12 105 GLY A O 1
ATOM 847 N N . TYR A 1 106 ? 5.492 15.215 -12.345 1.00 55.28 106 TYR A N 1
ATOM 848 C CA . TYR A 1 106 ? 5.249 15.101 -13.779 1.00 55.28 106 TYR A CA 1
ATOM 849 C C . TYR A 1 106 ? 4.159 16.097 -14.182 1.00 55.28 106 TYR A C 1
ATOM 851 O O . TYR A 1 106 ? 2.997 15.752 -14.376 1.00 55.28 106 TYR A O 1
ATOM 859 N N . SER A 1 107 ? 4.553 17.364 -14.327 1.00 45.00 107 SER A N 1
ATOM 860 C CA . SER A 1 107 ? 3.737 18.408 -14.958 1.00 45.00 107 SER A CA 1
ATOM 861 C C . SER A 1 107 ? 3.230 17.917 -16.316 1.00 45.00 107 SER A C 1
ATOM 863 O O . SER A 1 107 ? 4.029 17.879 -17.243 1.00 45.00 107 SER A O 1
ATOM 865 N N . LYS A 1 108 ? 1.951 17.510 -16.414 1.00 51.69 108 LYS A N 1
ATOM 866 C CA . LYS A 1 108 ? 1.244 16.984 -17.608 1.00 51.69 108 LYS A CA 1
ATOM 867 C C . LYS A 1 108 ? 2.033 17.089 -18.936 1.00 51.69 108 LYS A C 1
ATOM 869 O O . LYS A 1 108 ? 1.795 18.037 -19.689 1.00 51.69 108 LYS A O 1
ATOM 874 N N . PRO A 1 109 ? 2.909 16.130 -19.303 1.00 47.59 109 PRO A N 1
ATOM 875 C CA . PRO A 1 109 ? 3.524 16.125 -20.620 1.00 47.59 109 PRO A CA 1
ATOM 876 C C . PRO A 1 109 ? 3.123 14.847 -21.365 1.00 47.59 109 PRO A C 1
ATOM 878 O O . PRO A 1 109 ? 3.701 13.790 -21.127 1.00 47.59 109 PRO A O 1
ATOM 881 N N . LEU A 1 110 ? 2.166 14.992 -22.294 1.00 49.41 110 LEU A N 1
ATOM 882 C CA . LEU A 1 110 ? 1.645 13.972 -23.225 1.00 49.41 110 LEU A CA 1
ATOM 883 C C . LEU A 1 110 ? 1.046 12.705 -22.564 1.00 49.41 110 LEU A C 1
ATOM 885 O O . LEU A 1 110 ? 1.468 12.284 -21.491 1.00 49.41 110 LEU A O 1
ATOM 889 N N . PRO A 1 111 ? 0.046 12.056 -23.190 1.00 55.09 111 PRO A N 1
ATOM 890 C CA . PRO A 1 111 ? -0.488 10.799 -22.678 1.00 55.09 111 PRO A CA 1
ATOM 891 C C . PRO A 1 111 ? 0.583 9.704 -22.783 1.00 55.09 111 PRO A C 1
ATOM 893 O O . PRO A 1 111 ? 0.799 9.129 -23.850 1.00 55.09 111 PRO A O 1
ATOM 896 N N . ARG A 1 112 ? 1.276 9.419 -21.675 1.00 59.91 112 ARG A N 1
ATOM 897 C CA . ARG A 1 112 ? 2.086 8.205 -21.535 1.00 59.91 112 ARG A CA 1
ATOM 898 C C . ARG A 1 112 ? 1.155 7.028 -21.304 1.00 59.91 112 ARG A C 1
ATOM 900 O O . ARG A 1 112 ? 0.178 7.128 -20.564 1.00 59.91 112 ARG A O 1
ATOM 907 N N . SER A 1 113 ? 1.460 5.895 -21.925 1.00 70.06 113 SER A N 1
ATOM 908 C CA . SER A 1 113 ? 0.764 4.657 -21.565 1.00 70.06 113 SER A CA 1
ATOM 909 C C . SER A 1 113 ? 1.143 4.259 -20.134 1.00 70.06 113 SER A C 1
ATOM 911 O O . SER A 1 113 ? 2.288 4.465 -19.734 1.00 70.06 113 SER A O 1
ATOM 913 N N . ALA A 1 114 ? 0.233 3.619 -19.392 1.00 67.50 114 ALA A N 1
ATOM 914 C CA . ALA A 1 114 ? 0.527 3.096 -18.050 1.00 67.50 114 ALA A CA 1
ATOM 915 C C . ALA A 1 114 ? 1.816 2.245 -18.014 1.00 67.50 114 ALA A C 1
ATOM 917 O O . ALA A 1 114 ? 2.573 2.287 -17.052 1.00 67.50 114 ALA A O 1
ATOM 918 N N . ARG A 1 115 ? 2.116 1.542 -19.115 1.00 70.69 115 ARG A N 1
ATOM 919 C CA . ARG A 1 115 ? 3.336 0.738 -19.280 1.00 70.69 115 ARG A CA 1
ATOM 920 C C . ARG A 1 115 ? 4.621 1.570 -19.264 1.00 70.69 115 ARG A C 1
ATOM 922 O O . ARG A 1 115 ? 5.599 1.147 -18.668 1.00 70.69 115 ARG A O 1
ATOM 929 N N . GLN A 1 116 ? 4.625 2.745 -19.893 1.00 72.50 116 GLN A N 1
ATOM 930 C CA . GLN A 1 116 ? 5.799 3.628 -19.898 1.00 72.50 116 GLN A CA 1
ATOM 931 C C . GLN A 1 116 ? 6.064 4.203 -18.507 1.00 72.50 116 GLN A C 1
ATOM 933 O O . GLN A 1 116 ? 7.205 4.219 -18.064 1.00 72.50 116 GLN A O 1
ATOM 938 N N . THR A 1 117 ? 5.012 4.606 -17.792 1.00 72.94 117 THR A N 1
ATOM 939 C CA . THR A 1 117 ? 5.133 5.104 -16.415 1.00 72.94 117 THR A CA 1
ATOM 940 C C . THR A 1 117 ? 5.706 4.039 -15.478 1.00 72.94 117 THR A C 1
ATOM 942 O O . THR A 1 117 ? 6.549 4.341 -14.638 1.00 72.94 117 THR A O 1
ATOM 945 N N . GLN A 1 118 ? 5.302 2.778 -15.655 1.00 73.69 118 GLN A N 1
ATOM 946 C CA . GLN A 1 118 ? 5.868 1.650 -14.915 1.00 73.69 118 GLN A CA 1
ATOM 947 C C . GLN A 1 118 ? 7.349 1.438 -15.232 1.00 73.69 118 GLN A C 1
ATOM 949 O O . GLN A 1 118 ? 8.154 1.299 -14.314 1.00 73.69 118 GLN A O 1
ATOM 954 N N . ASP A 1 119 ? 7.720 1.437 -16.513 1.00 73.94 119 ASP A N 1
ATOM 955 C CA . ASP A 1 119 ? 9.111 1.233 -16.926 1.00 73.94 119 ASP A CA 1
ATOM 956 C C . ASP A 1 119 ? 10.022 2.358 -16.405 1.00 73.94 119 ASP A C 1
ATOM 958 O O . ASP A 1 119 ? 11.113 2.078 -15.904 1.00 73.94 119 ASP A O 1
ATOM 962 N N . ASP A 1 120 ? 9.550 3.608 -16.445 1.00 76.00 120 ASP A N 1
ATOM 963 C CA . ASP A 1 120 ? 10.242 4.772 -15.878 1.00 76.00 120 ASP A CA 1
ATOM 964 C C . ASP A 1 120 ? 10.400 4.648 -14.355 1.00 76.00 120 ASP A C 1
ATOM 966 O O . ASP A 1 120 ? 11.460 4.960 -13.805 1.00 76.00 120 ASP A O 1
ATOM 970 N N . PHE A 1 121 ? 9.364 4.162 -13.665 1.00 78.38 121 PHE A N 1
ATOM 971 C CA . PHE A 1 121 ? 9.401 3.946 -12.223 1.00 78.38 121 PHE A CA 1
ATOM 972 C C . PHE A 1 121 ? 10.448 2.921 -11.820 1.00 78.38 121 PHE A C 1
ATOM 974 O O . PHE A 1 121 ? 11.307 3.238 -10.996 1.00 78.38 121 PHE A O 1
ATOM 981 N N . TRP A 1 122 ? 10.431 1.734 -12.419 1.00 76.12 122 TRP A N 1
ATOM 982 C CA . TRP A 1 122 ? 11.376 0.669 -12.077 1.00 76.12 122 TRP A CA 1
ATOM 983 C C . TRP A 1 122 ? 12.832 1.021 -12.400 1.00 76.12 122 TRP A C 1
ATOM 985 O O . TRP A 1 122 ? 13.755 0.472 -11.804 1.00 76.12 122 TRP A O 1
ATOM 995 N N . GLN A 1 123 ? 13.053 1.961 -13.320 1.00 73.88 123 GLN A N 1
ATOM 996 C CA . GLN A 1 123 ? 14.381 2.484 -13.653 1.00 73.88 123 GLN A CA 1
ATOM 997 C C . GLN A 1 123 ? 14.784 3.707 -12.811 1.00 73.88 123 GLN A C 1
ATOM 999 O O . GLN A 1 123 ? 15.882 4.250 -12.983 1.00 73.88 123 GLN A O 1
ATOM 1004 N N . SER A 1 124 ? 13.912 4.162 -11.911 1.00 76.69 124 SER A N 1
ATOM 1005 C CA . SER A 1 124 ? 14.159 5.316 -11.053 1.00 76.69 124 SER A CA 1
ATOM 1006 C C . SER A 1 124 ? 14.849 4.937 -9.749 1.00 76.69 124 SER A C 1
ATOM 1008 O O . SER A 1 124 ? 14.596 3.882 -9.167 1.00 76.69 124 SER A O 1
ATOM 1010 N N . GLU A 1 125 ? 15.653 5.866 -9.236 1.00 78.38 125 GLU A N 1
ATOM 1011 C CA . GLU A 1 125 ? 16.244 5.778 -7.898 1.00 78.38 125 GLU A CA 1
ATOM 1012 C C . GLU A 1 125 ? 15.170 5.653 -6.810 1.00 78.38 125 GLU A C 1
ATOM 1014 O O . GLU A 1 125 ? 15.343 4.923 -5.840 1.00 78.38 125 GLU A O 1
ATOM 1019 N N . THR A 1 126 ? 14.013 6.291 -7.004 1.00 79.69 126 THR A N 1
ATOM 1020 C CA . THR A 1 126 ? 12.924 6.284 -6.026 1.00 79.69 126 THR A CA 1
ATOM 1021 C C . THR A 1 126 ? 12.311 4.896 -5.821 1.00 79.69 126 THR A C 1
ATOM 1023 O O . THR A 1 126 ? 11.931 4.568 -4.698 1.00 79.69 126 THR A O 1
ATOM 1026 N N . SER A 1 127 ? 12.257 4.056 -6.863 1.00 78.69 127 SER A N 1
ATOM 1027 C CA . SER A 1 127 ? 11.823 2.657 -6.715 1.00 78.69 127 SER A CA 1
ATOM 1028 C C . SER A 1 127 ? 12.800 1.848 -5.855 1.00 78.69 127 SER A C 1
ATOM 1030 O O . SER A 1 127 ? 12.382 1.153 -4.929 1.00 78.69 127 SER A O 1
ATOM 1032 N N . ALA A 1 128 ? 14.104 2.008 -6.097 1.00 79.75 128 ALA A N 1
ATOM 1033 C CA . ALA A 1 128 ? 15.154 1.339 -5.341 1.00 79.75 128 ALA A CA 1
ATOM 1034 C C . ALA A 1 128 ? 15.209 1.826 -3.882 1.00 79.75 128 ALA A C 1
ATOM 1036 O O . ALA A 1 128 ? 15.317 1.003 -2.977 1.00 79.75 128 ALA A O 1
ATOM 1037 N N . MET A 1 129 ? 15.039 3.131 -3.635 1.00 82.44 129 MET A N 1
ATOM 1038 C CA . MET A 1 129 ? 14.943 3.696 -2.281 1.00 82.44 129 MET A CA 1
ATOM 1039 C C . MET A 1 129 ? 13.746 3.142 -1.504 1.00 82.44 129 MET A C 1
ATOM 1041 O O . MET A 1 129 ? 13.878 2.818 -0.324 1.00 82.44 129 MET A O 1
ATOM 1045 N N . LEU A 1 130 ? 12.576 3.025 -2.147 1.00 82.50 130 LEU A N 1
ATOM 1046 C CA . LEU A 1 130 ? 11.397 2.443 -1.505 1.00 82.50 130 LEU A CA 1
ATOM 1047 C C . LEU A 1 130 ? 11.657 0.981 -1.121 1.00 82.50 130 LEU A C 1
ATOM 1049 O O . LEU A 1 130 ? 11.371 0.584 0.007 1.00 82.50 130 LEU A O 1
ATOM 1053 N N . TYR A 1 131 ? 12.225 0.198 -2.040 1.00 82.69 131 TYR A N 1
ATOM 1054 C CA . TYR A 1 131 ? 12.559 -1.204 -1.798 1.00 82.69 131 TYR A CA 1
ATOM 1055 C C . TYR A 1 131 ? 13.547 -1.358 -0.645 1.00 82.69 131 TYR A C 1
ATOM 1057 O O . TYR A 1 131 ? 13.317 -2.156 0.262 1.00 82.69 131 TYR A O 1
ATOM 1065 N N . ASP A 1 132 ? 14.621 -0.571 -0.657 1.00 83.75 132 ASP A N 1
ATOM 1066 C CA . ASP A 1 132 ? 15.635 -0.598 0.390 1.00 83.75 132 ASP A CA 1
ATOM 1067 C C . ASP A 1 132 ? 15.040 -0.226 1.755 1.00 83.75 132 ASP A C 1
ATOM 1069 O O . ASP A 1 132 ? 15.284 -0.911 2.748 1.00 83.75 132 ASP A O 1
ATOM 1073 N N . GLY A 1 133 ? 14.178 0.796 1.791 1.00 86.25 133 GLY A N 1
ATOM 1074 C CA . GLY A 1 133 ? 13.459 1.207 2.995 1.00 86.25 133 GLY A CA 1
ATOM 1075 C C . GLY A 1 133 ? 12.549 0.112 3.556 1.00 86.25 133 GLY A C 1
ATOM 1076 O O . GLY A 1 133 ? 12.563 -0.131 4.763 1.00 86.25 133 GLY A O 1
ATOM 1077 N N . LEU A 1 134 ? 11.800 -0.587 2.698 1.00 87.19 134 LEU A N 1
ATOM 1078 C CA . LEU A 1 134 ? 10.934 -1.702 3.102 1.00 87.19 134 LEU A CA 1
ATOM 1079 C C . LEU A 1 134 ? 11.742 -2.898 3.623 1.00 87.19 134 LEU A C 1
ATOM 1081 O O . LEU A 1 134 ? 11.359 -3.503 4.626 1.00 87.19 134 LEU A O 1
ATOM 1085 N N . ILE A 1 135 ? 12.875 -3.211 2.990 1.00 85.56 135 ILE A N 1
ATOM 1086 C CA . ILE A 1 135 ? 13.796 -4.277 3.410 1.00 85.56 135 ILE A CA 1
ATOM 1087 C C . ILE A 1 135 ? 14.429 -3.954 4.767 1.00 85.56 135 ILE A C 1
ATOM 1089 O O . ILE A 1 135 ? 14.448 -4.787 5.672 1.00 85.56 135 ILE A O 1
ATOM 1093 N N . GLU A 1 136 ? 14.933 -2.734 4.940 1.00 86.38 136 GLU A N 1
ATOM 1094 C CA . GLU A 1 136 ? 15.552 -2.313 6.198 1.00 86.38 136 GLU A CA 1
ATOM 1095 C C . GLU A 1 136 ? 14.542 -2.207 7.341 1.00 86.38 136 GLU A C 1
ATOM 1097 O O . GLU A 1 136 ? 14.868 -2.541 8.483 1.00 86.38 136 GLU A O 1
ATOM 1102 N N . ALA A 1 137 ? 13.306 -1.798 7.048 1.00 88.56 137 ALA A N 1
ATOM 1103 C CA . ALA A 1 137 ? 12.223 -1.840 8.019 1.00 88.56 137 ALA A CA 1
ATOM 1104 C C . ALA A 1 137 ? 11.896 -3.289 8.415 1.00 88.56 137 ALA A C 1
ATOM 1106 O O . ALA A 1 137 ? 11.785 -3.587 9.604 1.00 88.56 137 ALA A O 1
ATOM 1107 N N . HIS A 1 138 ? 11.844 -4.217 7.453 1.00 87.38 138 HIS A N 1
ATOM 1108 C CA . HIS A 1 138 ? 11.641 -5.634 7.748 1.00 87.38 138 HIS A CA 1
ATOM 1109 C C . HIS A 1 138 ? 12.715 -6.174 8.701 1.00 87.38 138 HIS A C 1
ATOM 1111 O O . HIS A 1 138 ? 12.380 -6.769 9.723 1.00 87.38 138 HIS A O 1
ATOM 1117 N N . LYS A 1 139 ? 13.999 -5.900 8.442 1.00 85.00 139 LYS A N 1
ATOM 1118 C CA . LYS A 1 139 ? 15.101 -6.314 9.331 1.00 85.00 139 LYS A CA 1
ATOM 1119 C C . LYS A 1 139 ? 14.950 -5.823 10.760 1.00 85.00 139 LYS A C 1
ATOM 1121 O O . LYS A 1 139 ? 15.322 -6.526 11.691 1.00 85.00 139 LYS A O 1
ATOM 1126 N N . GLN A 1 140 ? 14.454 -4.602 10.931 1.00 85.00 140 GLN A N 1
ATOM 1127 C CA . GLN A 1 140 ? 14.236 -4.023 12.256 1.00 85.00 140 GLN A CA 1
ATOM 1128 C C . GLN A 1 140 ? 13.073 -4.685 12.986 1.00 85.00 140 GLN A C 1
ATOM 1130 O O . GLN A 1 140 ? 13.102 -4.746 14.208 1.00 85.00 140 GLN A O 1
ATOM 1135 N N . SER A 1 141 ? 12.097 -5.219 12.248 1.00 87.19 141 SER A N 1
ATOM 1136 C CA . SER A 1 141 ? 11.011 -5.999 12.841 1.00 87.19 141 SER A CA 1
ATOM 1137 C C . SER A 1 141 ? 11.455 -7.378 13.337 1.00 87.19 141 SER A C 1
ATOM 1139 O O . SER A 1 141 ? 10.762 -7.965 14.162 1.00 87.19 141 SER A O 1
ATOM 1141 N N . VAL A 1 142 ? 12.588 -7.914 12.861 1.00 85.31 142 VAL A N 1
ATOM 1142 C CA . VAL A 1 142 ? 13.095 -9.225 13.293 1.00 85.31 142 VAL A CA 1
ATOM 1143 C C . VAL A 1 142 ? 13.708 -9.101 14.694 1.00 85.31 142 VAL A C 1
ATOM 1145 O O . VAL A 1 142 ? 14.650 -8.320 14.877 1.00 85.31 142 VAL A O 1
ATOM 1148 N N . PRO A 1 143 ? 13.232 -9.876 15.683 1.00 78.94 143 PRO A N 1
ATOM 1149 C CA . PRO A 1 143 ? 13.801 -9.862 17.026 1.00 78.94 143 PRO A CA 1
ATOM 1150 C C . PRO A 1 143 ? 15.272 -10.289 17.022 1.00 78.94 143 PRO A C 1
ATOM 1152 O O . PRO A 1 143 ? 15.678 -11.208 16.308 1.00 78.94 143 PRO A O 1
ATOM 1155 N N . LYS A 1 144 ? 16.105 -9.605 17.812 1.00 75.00 144 LYS A N 1
ATOM 1156 C CA . LYS A 1 144 ? 17.535 -9.916 17.929 1.00 75.00 144 LYS A CA 1
ATOM 1157 C C . LYS A 1 144 ? 17.776 -10.698 19.219 1.00 75.00 144 LYS A C 1
ATOM 1159 O O . LYS A 1 144 ? 17.661 -10.129 20.297 1.00 75.00 144 LYS A O 1
ATOM 1164 N N . ASN A 1 145 ? 18.241 -11.947 19.104 1.00 58.94 145 ASN A N 1
ATOM 1165 C CA . ASN A 1 145 ? 18.597 -12.848 20.223 1.00 58.94 145 ASN A CA 1
ATOM 1166 C C . ASN A 1 145 ? 19.763 -12.360 21.123 1.00 58.94 145 ASN A C 1
ATOM 1168 O O . ASN A 1 145 ? 20.295 -13.120 21.934 1.00 58.94 145 ASN A O 1
ATOM 1172 N N . HIS A 1 146 ? 20.216 -11.113 20.995 1.00 47.44 146 HIS A N 1
ATOM 1173 C CA . HIS A 1 146 ? 21.310 -10.581 21.795 1.00 47.44 146 HIS A CA 1
ATOM 1174 C C . HIS A 1 146 ? 20.803 -9.523 22.764 1.00 47.44 146 HIS A C 1
ATOM 1176 O O . HIS A 1 146 ? 20.032 -8.645 22.394 1.00 47.44 146 HIS A O 1
ATOM 1182 N N . LYS A 1 147 ? 21.329 -9.578 23.995 1.00 43.34 147 LYS A N 1
ATOM 1183 C CA . LYS A 1 147 ? 21.324 -8.516 25.014 1.00 43.34 147 LYS A CA 1
ATOM 1184 C C . LYS A 1 147 ? 22.049 -7.249 24.511 1.00 43.34 147 LYS A C 1
ATOM 1186 O O . LYS A 1 147 ? 22.939 -6.729 25.179 1.00 43.34 147 LYS A O 1
ATOM 1191 N N . SER A 1 148 ? 21.751 -6.788 23.302 1.00 43.03 148 SER A N 1
ATOM 1192 C CA . SER A 1 148 ? 22.201 -5.505 22.793 1.00 43.03 148 SER A CA 1
ATOM 1193 C C . SER A 1 148 ? 21.333 -4.446 23.444 1.00 43.03 148 SER A C 1
ATOM 1195 O O . SER A 1 148 ? 20.108 -4.508 23.337 1.00 43.03 148 SER A O 1
ATOM 1197 N N . GLN A 1 149 ? 22.006 -3.543 24.156 1.00 37.25 149 GLN A N 1
ATOM 1198 C CA . GLN A 1 149 ? 21.478 -2.347 24.801 1.00 37.25 149 GLN A CA 1
ATOM 1199 C C . GLN A 1 149 ? 20.244 -1.813 24.086 1.00 37.25 149 GLN A C 1
ATOM 1201 O O . GLN A 1 149 ? 20.266 -1.667 22.863 1.00 37.25 149 GLN A O 1
ATOM 1206 N N . ALA A 1 150 ? 19.209 -1.515 24.879 1.00 38.72 150 ALA A N 1
ATOM 1207 C CA . ALA A 1 150 ? 18.054 -0.740 24.467 1.00 38.72 150 ALA A CA 1
ATOM 1208 C C . ALA A 1 150 ? 18.526 0.350 23.506 1.00 38.72 150 ALA A C 1
ATOM 1210 O O . ALA A 1 150 ? 19.235 1.276 23.907 1.00 38.72 150 ALA A O 1
ATOM 1211 N N . SER A 1 151 ? 18.210 0.190 22.218 1.00 43.78 151 SER A N 1
ATOM 1212 C CA . SER A 1 151 ? 18.361 1.297 21.295 1.00 43.78 151 SER A CA 1
ATOM 1213 C C . SER A 1 151 ? 17.525 2.406 21.903 1.00 43.78 151 SER A C 1
ATOM 1215 O O . SER A 1 151 ? 16.340 2.189 22.163 1.00 43.78 151 SER A O 1
ATOM 1217 N N . THR A 1 152 ? 18.153 3.541 22.173 1.00 43.56 152 THR A N 1
ATOM 1218 C CA . THR A 1 152 ? 17.512 4.802 22.531 1.00 43.56 152 THR A CA 1
ATOM 1219 C C . THR A 1 152 ? 16.635 5.234 21.354 1.00 43.56 152 THR A C 1
ATOM 1221 O O . THR A 1 152 ? 17.001 6.113 20.579 1.00 43.56 152 THR A O 1
ATOM 1224 N N . GLY A 1 153 ? 15.548 4.506 21.119 1.00 50.78 153 GLY A N 1
ATOM 1225 C CA . GLY A 1 153 ? 14.483 4.916 20.230 1.00 50.78 153 GLY A CA 1
ATOM 1226 C C . GLY A 1 153 ? 13.724 6.010 20.951 1.00 50.78 153 GLY A C 1
ATOM 1227 O O . GLY A 1 153 ? 13.483 5.896 22.152 1.00 50.78 153 GLY A O 1
ATOM 1228 N N . ASP A 1 154 ? 13.406 7.075 20.230 1.00 57.84 154 ASP A N 1
ATOM 1229 C CA . ASP A 1 154 ? 12.514 8.107 20.732 1.00 57.84 154 ASP A CA 1
ATOM 1230 C C . ASP A 1 154 ? 11.204 7.425 21.153 1.00 57.84 154 ASP A C 1
ATOM 1232 O O . ASP A 1 154 ? 10.546 6.785 20.331 1.00 57.84 154 ASP A O 1
ATOM 1236 N N . GLU A 1 155 ? 10.854 7.491 22.440 1.00 60.31 155 GLU A N 1
ATOM 1237 C CA . GLU A 1 155 ? 9.624 6.885 22.970 1.00 60.31 155 GLU A CA 1
ATOM 1238 C C . GLU A 1 155 ? 8.370 7.459 22.285 1.00 60.31 155 GLU A C 1
ATOM 1240 O O . GLU A 1 155 ? 7.315 6.830 22.313 1.00 60.31 155 GLU A O 1
ATOM 1245 N N . ASN A 1 156 ? 8.498 8.611 21.614 1.00 67.06 156 ASN A N 1
ATOM 1246 C CA . ASN A 1 156 ? 7.433 9.246 20.842 1.00 67.06 156 ASN A CA 1
ATOM 1247 C C . ASN A 1 156 ? 7.392 8.830 19.360 1.00 67.06 156 ASN A C 1
ATOM 1249 O O . ASN A 1 156 ? 6.527 9.304 18.618 1.00 67.06 156 ASN A O 1
ATOM 1253 N N . GLU A 1 157 ? 8.320 7.994 18.885 1.00 83.56 157 GLU A N 1
ATOM 1254 C CA . GLU A 1 157 ? 8.321 7.555 17.490 1.00 83.56 157 GLU A CA 1
ATOM 1255 C C . GLU A 1 157 ? 7.148 6.602 17.231 1.00 83.56 157 GLU A C 1
ATOM 1257 O O . GLU A 1 157 ? 7.076 5.510 17.795 1.00 83.56 157 GLU A O 1
ATOM 1262 N N . GLN A 1 158 ? 6.234 7.002 16.342 1.00 88.25 158 GLN A N 1
ATOM 1263 C CA . GLN A 1 158 ? 5.110 6.160 15.937 1.00 88.25 158 GLN A CA 1
ATOM 1264 C C . GLN A 1 158 ? 5.603 4.913 15.198 1.00 88.25 158 GLN A C 1
ATOM 1266 O O . GLN A 1 158 ? 6.372 5.008 14.229 1.00 88.25 158 GLN A O 1
ATOM 1271 N N . LYS A 1 159 ? 5.108 3.751 15.629 1.00 90.69 159 LYS A N 1
ATOM 1272 C CA . LYS A 1 159 ? 5.436 2.452 15.043 1.00 90.69 159 LYS A CA 1
ATOM 1273 C C . LYS A 1 159 ? 4.179 1.744 14.559 1.00 90.69 159 LYS A C 1
ATOM 1275 O O . LYS A 1 159 ? 3.105 1.954 15.104 1.00 90.69 159 LYS A O 1
ATOM 1280 N N . ALA A 1 160 ? 4.312 0.918 13.530 1.00 91.75 160 ALA A N 1
ATOM 1281 C CA . ALA A 1 160 ? 3.215 0.087 13.040 1.00 91.75 160 ALA A CA 1
ATOM 1282 C C . ALA A 1 160 ? 3.723 -1.257 12.521 1.00 91.75 160 ALA A C 1
ATOM 1284 O O . ALA A 1 160 ? 4.931 -1.471 12.383 1.00 91.75 160 ALA A O 1
ATOM 1285 N N . SER A 1 161 ? 2.788 -2.149 12.198 1.00 92.06 161 SER A N 1
ATOM 1286 C CA . SER A 1 161 ? 3.119 -3.426 11.579 1.00 92.06 161 SER A CA 1
ATOM 1287 C C . SER A 1 161 ? 3.790 -3.199 10.227 1.00 92.06 161 SER A C 1
ATOM 1289 O O . SER A 1 161 ? 3.309 -2.437 9.388 1.00 92.06 161 SER A O 1
ATOM 1291 N N . TRP A 1 162 ? 4.896 -3.905 9.990 1.00 93.19 162 TRP A N 1
ATOM 1292 C CA . TRP A 1 162 ? 5.527 -3.929 8.670 1.00 93.19 162 TRP A CA 1
ATOM 1293 C C . TRP A 1 162 ? 4.599 -4.547 7.615 1.00 93.19 162 TRP A C 1
ATOM 1295 O O . TRP A 1 162 ? 4.599 -4.106 6.469 1.00 93.19 162 TRP A O 1
ATOM 1305 N N . VAL A 1 163 ? 3.799 -5.546 8.006 1.00 93.00 163 VAL A N 1
ATOM 1306 C CA . VAL A 1 163 ? 2.891 -6.274 7.111 1.00 93.00 163 VAL A CA 1
ATOM 1307 C C . VAL A 1 163 ? 1.775 -5.360 6.607 1.00 93.00 163 VAL A C 1
ATOM 1309 O O . VAL A 1 163 ? 1.622 -5.222 5.394 1.00 93.00 163 VAL A O 1
ATOM 1312 N N . GLY A 1 164 ? 1.036 -4.702 7.508 1.00 94.19 164 GLY A N 1
ATOM 1313 C CA . GLY A 1 164 ? -0.033 -3.770 7.136 1.00 94.19 164 GLY A CA 1
ATOM 1314 C C . GLY A 1 164 ? 0.472 -2.621 6.270 1.00 94.19 164 GLY A C 1
ATOM 1315 O O . GLY A 1 164 ? -0.087 -2.361 5.201 1.00 94.19 164 GLY A O 1
ATOM 1316 N N . LEU A 1 165 ? 1.604 -2.026 6.660 1.00 94.75 165 LEU A N 1
ATOM 1317 C CA . LEU A 1 165 ? 2.190 -0.912 5.924 1.00 94.75 165 LEU A CA 1
ATOM 1318 C C . LEU A 1 165 ? 2.634 -1.318 4.514 1.00 94.75 165 LEU A C 1
ATOM 1320 O O . LEU A 1 165 ? 2.386 -0.578 3.561 1.00 94.75 165 LEU A O 1
ATOM 1324 N N . LEU A 1 166 ? 3.280 -2.480 4.362 1.00 93.44 166 LEU A N 1
ATOM 1325 C CA . LEU A 1 166 ? 3.712 -2.975 3.056 1.00 93.44 166 LEU A CA 1
ATOM 1326 C C . LEU A 1 166 ? 2.518 -3.170 2.116 1.00 93.44 166 LEU A C 1
ATOM 1328 O O . LEU A 1 166 ? 2.533 -2.662 0.994 1.00 93.44 166 LEU A O 1
ATOM 1332 N N . ILE A 1 167 ? 1.475 -3.858 2.587 1.00 94.69 167 ILE A N 1
ATOM 1333 C CA . ILE A 1 167 ? 0.286 -4.135 1.777 1.00 94.69 167 ILE A CA 1
ATOM 1334 C C . ILE A 1 167 ? -0.397 -2.827 1.375 1.00 94.69 167 ILE A C 1
ATOM 1336 O O . ILE A 1 167 ? -0.716 -2.623 0.206 1.00 94.69 167 ILE A O 1
ATOM 1340 N N . ALA A 1 168 ? -0.582 -1.901 2.313 1.00 95.50 168 ALA A N 1
ATOM 1341 C CA . ALA A 1 168 ? -1.202 -0.619 2.011 1.00 95.50 168 ALA A CA 1
ATOM 1342 C C . ALA A 1 168 ? -0.392 0.200 0.990 1.00 95.50 168 ALA A C 1
ATOM 1344 O O . ALA A 1 168 ? -0.976 0.829 0.105 1.00 95.50 168 ALA A O 1
ATOM 1345 N N . ILE A 1 169 ? 0.944 0.150 1.055 1.00 93.25 169 ILE A N 1
ATOM 1346 C CA . ILE A 1 169 ? 1.829 0.762 0.053 1.00 93.25 169 ILE A CA 1
ATOM 1347 C C . ILE A 1 169 ? 1.646 0.114 -1.315 1.00 93.25 169 ILE A C 1
ATOM 1349 O O . ILE A 1 169 ? 1.539 0.827 -2.308 1.00 93.25 169 ILE A O 1
ATOM 1353 N N . GLU A 1 170 ? 1.582 -1.209 -1.397 1.00 90.25 170 GLU A N 1
ATOM 1354 C CA . GLU A 1 170 ? 1.357 -1.902 -2.666 1.00 90.25 170 GLU A CA 1
ATOM 1355 C C . GLU A 1 170 ? 0.032 -1.501 -3.312 1.00 90.25 170 GLU A C 1
ATOM 1357 O O . GLU A 1 170 ? -0.002 -1.118 -4.483 1.00 90.25 170 GLU A O 1
ATOM 1362 N N . LEU A 1 171 ? -1.048 -1.516 -2.529 1.00 92.50 171 LEU A N 1
ATOM 1363 C CA . LEU A 1 171 ? -2.369 -1.090 -2.983 1.00 92.50 171 LEU A CA 1
ATOM 1364 C C . LEU A 1 171 ? -2.364 0.390 -3.399 1.00 92.50 171 LEU A C 1
ATOM 1366 O O . LEU A 1 171 ? -2.965 0.758 -4.407 1.00 92.50 171 LEU A O 1
ATOM 1370 N N . TYR A 1 172 ? -1.649 1.248 -2.673 1.00 92.06 172 TYR A N 1
ATOM 1371 C CA . TYR A 1 172 ? -1.486 2.656 -3.028 1.00 92.06 172 TYR A CA 1
ATOM 1372 C C . TYR A 1 172 ? -0.751 2.838 -4.361 1.00 92.06 172 TYR A C 1
ATOM 1374 O O . TYR A 1 172 ? -1.203 3.578 -5.240 1.00 92.06 172 TYR A O 1
ATOM 1382 N N . LEU A 1 173 ? 0.370 2.140 -4.545 1.00 87.19 173 LEU A N 1
ATOM 1383 C CA . LEU A 1 173 ? 1.138 2.185 -5.786 1.00 87.19 173 LEU A CA 1
ATOM 1384 C C . LEU A 1 173 ? 0.350 1.609 -6.962 1.00 87.19 173 LEU A C 1
ATOM 1386 O O . LEU A 1 173 ? 0.537 2.058 -8.090 1.00 87.19 173 LEU A O 1
ATOM 1390 N N . GLU A 1 174 ? -0.537 0.650 -6.719 1.00 85.75 174 GLU A N 1
ATOM 1391 C CA . GLU A 1 174 ? -1.393 0.061 -7.744 1.00 85.75 174 GLU A CA 1
ATOM 1392 C C . GLU A 1 174 ? -2.530 0.993 -8.177 1.00 85.75 174 GLU A C 1
ATOM 1394 O O . GLU A 1 174 ? -2.806 1.130 -9.375 1.00 85.75 174 GLU A O 1
ATOM 1399 N N . GLN A 1 175 ? -3.223 1.590 -7.206 1.00 84.50 175 GLN A N 1
ATOM 1400 C CA . GLN A 1 175 ? -4.497 2.273 -7.445 1.00 84.50 175 GLN A CA 1
ATOM 1401 C C . GLN A 1 175 ? -4.345 3.787 -7.600 1.00 84.50 175 GLN A C 1
ATOM 1403 O O . GLN A 1 175 ? -5.129 4.396 -8.318 1.00 84.50 175 GLN A O 1
ATOM 1408 N N . VAL A 1 176 ? -3.356 4.394 -6.938 1.00 80.50 176 VAL A N 1
ATOM 1409 C CA . VAL A 1 176 ? -3.187 5.855 -6.897 1.00 80.50 176 VAL A CA 1
ATOM 1410 C C . VAL A 1 176 ? -2.042 6.289 -7.799 1.00 80.50 176 VAL A C 1
ATOM 1412 O O . VAL A 1 176 ? -2.217 7.168 -8.636 1.00 80.50 176 VAL A O 1
ATOM 1415 N N . VAL A 1 177 ? -0.873 5.658 -7.670 1.00 74.56 177 VAL A N 1
ATOM 1416 C CA . VAL A 1 177 ? 0.296 6.030 -8.491 1.00 74.56 177 VAL A CA 1
ATOM 1417 C C . VAL A 1 177 ? 0.331 5.269 -9.825 1.00 74.56 177 VAL A C 1
ATOM 1419 O O . VAL A 1 177 ? 0.988 5.699 -10.767 1.00 74.56 177 VAL A O 1
ATOM 1422 N N . VAL A 1 178 ? -0.421 4.166 -9.940 1.00 70.94 178 VAL A N 1
ATOM 1423 C CA . VAL A 1 178 ? -0.543 3.334 -11.157 1.00 70.94 178 VAL A CA 1
ATOM 1424 C C . VAL A 1 178 ? 0.794 2.703 -11.592 1.00 70.94 178 VAL A C 1
ATOM 1426 O O . VAL A 1 178 ? 1.061 2.448 -12.766 1.00 70.94 178 VAL A O 1
ATOM 1429 N N . LEU A 1 179 ? 1.658 2.411 -10.623 1.00 67.50 179 LEU A N 1
ATOM 1430 C CA . LEU A 1 179 ? 2.996 1.849 -10.831 1.00 67.50 179 LEU A CA 1
ATOM 1431 C C . LEU A 1 179 ? 3.050 0.338 -10.623 1.00 67.50 179 LEU A C 1
ATOM 1433 O O . LEU A 1 179 ? 3.915 -0.339 -11.176 1.00 67.50 179 LEU A O 1
ATOM 1437 N N . TRP A 1 180 ? 2.126 -0.192 -9.829 1.00 67.50 180 TRP A N 1
ATOM 1438 C CA . TRP A 1 180 ? 2.169 -1.571 -9.368 1.00 67.50 180 TRP A CA 1
ATOM 1439 C C . TRP A 1 180 ? 1.008 -2.373 -9.950 1.00 67.50 180 TRP A C 1
ATOM 1441 O O . TRP A 1 180 ? -0.079 -2.339 -9.399 1.00 67.50 180 TRP A O 1
ATOM 1451 N N . ARG A 1 181 ? 1.172 -3.053 -11.094 1.00 65.19 181 ARG A N 1
ATOM 1452 C CA . ARG A 1 181 ? 0.066 -3.807 -11.720 1.00 65.19 181 ARG A CA 1
ATOM 1453 C C . ARG A 1 181 ? 0.518 -5.059 -12.484 1.00 65.19 181 ARG A C 1
ATOM 1455 O O . ARG A 1 181 ? 1.558 -5.001 -13.138 1.00 65.19 181 ARG A O 1
ATOM 1462 N N . PRO A 1 182 ? -0.375 -6.064 -12.618 1.00 59.31 182 PRO A N 1
ATOM 1463 C CA . PRO A 1 182 ? -1.467 -6.420 -11.707 1.00 59.31 182 PRO A CA 1
ATOM 1464 C C . PRO A 1 182 ? -1.057 -7.562 -10.770 1.00 59.31 182 PRO A C 1
ATOM 1466 O O . PRO A 1 182 ? -0.320 -8.474 -11.161 1.00 59.31 182 PRO A O 1
ATOM 1469 N N . PHE A 1 183 ? -1.605 -7.554 -9.553 1.00 68.19 183 PHE A N 1
ATOM 1470 C CA . PHE A 1 183 ? -1.662 -8.771 -8.750 1.00 68.19 183 PHE A CA 1
ATOM 1471 C C . PHE A 1 183 ? -2.426 -9.848 -9.525 1.00 68.19 183 PHE A C 1
ATOM 1473 O O . PHE A 1 183 ? -3.437 -9.568 -10.171 1.00 68.19 183 PHE A O 1
ATOM 1480 N N . THR A 1 184 ? -1.972 -11.101 -9.458 1.00 77.31 184 THR A N 1
ATOM 1481 C CA . THR A 1 184 ? -2.865 -12.201 -9.831 1.00 77.31 184 THR A CA 1
ATOM 1482 C C . THR A 1 184 ? -4.040 -12.197 -8.858 1.00 77.31 184 THR A C 1
ATOM 1484 O O . THR A 1 184 ? -3.868 -11.876 -7.682 1.00 77.31 184 THR A O 1
ATOM 1487 N N . ARG A 1 185 ? -5.234 -12.568 -9.329 1.00 82.06 185 ARG A N 1
ATOM 1488 C CA . ARG A 1 185 ? -6.442 -12.619 -8.494 1.00 82.06 185 ARG A CA 1
ATOM 1489 C C . ARG A 1 185 ? -6.214 -13.360 -7.171 1.00 82.06 185 ARG A C 1
ATOM 1491 O O . ARG A 1 185 ? -6.628 -12.881 -6.120 1.00 82.06 185 ARG A O 1
ATOM 1498 N N . ASP A 1 186 ? -5.547 -14.510 -7.226 1.00 83.38 186 ASP A N 1
ATOM 1499 C CA . ASP A 1 186 ? -5.289 -15.329 -6.040 1.00 83.38 186 ASP A CA 1
ATOM 1500 C C . ASP A 1 186 ? -4.305 -14.648 -5.080 1.00 83.38 186 ASP A C 1
ATOM 1502 O O . ASP A 1 186 ? -4.549 -14.633 -3.874 1.00 83.38 186 ASP A O 1
ATOM 1506 N N . ASN A 1 187 ? -3.248 -14.010 -5.603 1.00 85.62 187 ASN A N 1
ATOM 1507 C CA . ASN A 1 187 ? -2.322 -13.239 -4.773 1.00 85.62 187 ASN A CA 1
ATOM 1508 C C . ASN A 1 187 ? -3.036 -12.056 -4.124 1.00 85.62 187 ASN A C 1
ATOM 1510 O O . ASN A 1 187 ? -2.855 -11.830 -2.936 1.00 85.62 187 ASN A O 1
ATOM 1514 N N . TYR A 1 188 ? -3.877 -11.344 -4.877 1.00 88.31 188 TYR A N 1
ATOM 1515 C CA . TYR A 1 188 ? -4.654 -10.225 -4.360 1.00 88.31 188 TYR A CA 1
ATOM 1516 C C . TYR A 1 188 ? -5.552 -10.656 -3.199 1.00 88.31 188 TYR A C 1
ATOM 1518 O O . TYR A 1 188 ? -5.470 -10.093 -2.110 1.00 88.31 188 TYR A O 1
ATOM 1526 N N . LEU A 1 189 ? -6.373 -11.692 -3.395 1.00 88.69 189 LEU A N 1
ATOM 1527 C CA . LEU A 1 189 ? -7.267 -12.188 -2.348 1.00 88.69 189 LEU A CA 1
ATOM 1528 C C . LEU A 1 189 ? -6.485 -12.642 -1.111 1.00 88.69 189 LEU A C 1
ATOM 1530 O O . LEU A 1 189 ? -6.877 -12.319 0.010 1.00 88.69 189 LEU A O 1
ATOM 1534 N N . TYR A 1 190 ? -5.361 -13.338 -1.299 1.00 89.75 190 TYR A N 1
ATOM 1535 C CA . TYR A 1 190 ? -4.513 -13.764 -0.189 1.00 89.75 190 TYR A CA 1
ATOM 1536 C C . TYR A 1 190 ? -3.890 -12.569 0.556 1.00 89.75 190 TYR A C 1
ATOM 1538 O O . TYR A 1 190 ? -3.989 -12.501 1.782 1.00 89.75 190 TYR A O 1
ATOM 1546 N N . THR A 1 191 ? -3.361 -11.574 -0.165 1.00 92.25 191 THR A N 1
ATOM 1547 C CA . THR A 1 191 ? -2.867 -10.304 0.393 1.00 92.25 191 THR A CA 1
ATOM 1548 C C . THR A 1 191 ? -3.944 -9.596 1.214 1.00 92.25 191 THR A C 1
ATOM 1550 O O . THR A 1 191 ? -3.704 -9.218 2.360 1.00 92.25 191 THR A O 1
ATOM 1553 N N . MET A 1 192 ? -5.165 -9.472 0.688 1.00 93.38 192 MET A N 1
ATOM 1554 C CA . MET A 1 192 ? -6.262 -8.810 1.402 1.00 93.38 192 MET A CA 1
ATOM 1555 C C . MET A 1 192 ? -6.672 -9.562 2.679 1.00 93.38 192 MET A C 1
ATOM 1557 O O . MET A 1 192 ? -7.054 -8.931 3.665 1.00 93.38 192 MET A O 1
ATOM 1561 N N . ARG A 1 193 ? -6.560 -10.898 2.705 1.00 92.31 193 ARG A N 1
ATOM 1562 C CA . ARG A 1 193 ? -6.802 -11.707 3.914 1.00 92.31 193 ARG A CA 1
ATOM 1563 C C . ARG A 1 193 ? -5.720 -11.522 4.973 1.00 92.31 193 ARG A C 1
ATOM 1565 O O . ARG A 1 193 ? -6.056 -11.418 6.154 1.00 92.31 193 ARG A O 1
ATOM 1572 N N . ILE A 1 194 ? -4.452 -11.436 4.567 1.00 94.69 194 ILE A N 1
ATOM 1573 C CA . ILE A 1 194 ? -3.360 -11.059 5.477 1.00 94.69 194 ILE A CA 1
ATOM 1574 C C . ILE A 1 194 ? -3.651 -9.679 6.070 1.00 94.69 194 ILE A C 1
ATOM 1576 O O . ILE A 1 194 ? -3.590 -9.503 7.285 1.00 94.69 194 ILE A O 1
ATOM 1580 N N . PHE A 1 195 ? -4.041 -8.727 5.224 1.00 95.75 195 PHE A N 1
ATOM 1581 C CA . PHE A 1 195 ? -4.281 -7.351 5.638 1.00 95.75 195 PHE A CA 1
ATOM 1582 C C . PHE A 1 195 ? -5.459 -7.213 6.604 1.00 95.75 195 PHE A C 1
ATOM 1584 O O . PHE A 1 195 ? -5.348 -6.536 7.621 1.00 95.75 195 PHE A O 1
ATOM 1591 N N . GLN A 1 196 ? -6.561 -7.922 6.341 1.00 94.38 196 GLN A N 1
ATOM 1592 C CA . GLN A 1 196 ? -7.707 -8.002 7.249 1.00 94.38 196 GLN A CA 1
ATOM 1593 C C . GLN A 1 196 ? -7.277 -8.461 8.652 1.00 94.38 196 GLN A C 1
ATOM 1595 O O . GLN A 1 196 ? -7.709 -7.900 9.663 1.00 94.38 196 GLN A O 1
ATOM 1600 N N . ARG A 1 197 ? -6.426 -9.489 8.729 1.00 92.62 197 ARG A N 1
ATOM 1601 C CA . ARG A 1 197 ? -5.919 -9.995 10.007 1.00 92.62 197 ARG A CA 1
ATOM 1602 C C . ARG A 1 197 ? -4.996 -8.981 10.686 1.00 92.62 197 ARG A C 1
ATOM 1604 O O . ARG A 1 197 ? -5.150 -8.752 11.882 1.00 92.62 197 ARG A O 1
ATOM 1611 N N . ASP A 1 198 ? -4.074 -8.375 9.945 1.00 93.12 198 ASP A N 1
ATOM 1612 C CA . ASP A 1 198 ? -3.117 -7.402 10.484 1.00 93.12 198 ASP A CA 1
ATOM 1613 C C . ASP A 1 198 ? -3.819 -6.161 11.060 1.00 93.12 198 ASP A C 1
ATOM 1615 O O . ASP A 1 198 ? -3.603 -5.811 12.221 1.00 93.12 198 ASP A O 1
ATOM 1619 N N . LEU A 1 199 ? -4.766 -5.582 10.313 1.00 92.38 199 LEU A N 1
ATOM 1620 C CA . LEU A 1 199 ? -5.572 -4.451 10.779 1.00 92.38 199 LEU A CA 1
ATOM 1621 C C . LEU A 1 199 ? -6.418 -4.801 12.008 1.00 92.38 199 LEU A C 1
ATOM 1623 O O . LEU A 1 199 ? -6.521 -3.996 12.936 1.00 92.38 199 LEU A O 1
ATOM 1627 N N . SER A 1 200 ? -6.979 -6.016 12.056 1.00 90.81 200 SER A N 1
ATOM 1628 C CA . SER A 1 200 ? -7.689 -6.497 13.248 1.00 90.81 200 SER A CA 1
ATOM 1629 C C . SER A 1 200 ? -6.781 -6.459 14.476 1.00 90.81 200 SER A C 1
ATOM 1631 O O . SER A 1 200 ? -7.205 -5.987 15.526 1.00 90.81 200 SER A O 1
ATOM 1633 N N . TYR A 1 201 ? -5.531 -6.917 14.362 1.00 88.94 201 TYR A N 1
ATOM 1634 C CA . TYR A 1 201 ? -4.578 -6.856 15.472 1.00 88.94 201 TYR A CA 1
ATOM 1635 C C . TYR A 1 201 ? -4.198 -5.422 15.836 1.00 88.94 201 TYR A C 1
ATOM 1637 O O . TYR A 1 201 ? -4.116 -5.110 17.023 1.00 88.94 201 TYR A O 1
ATOM 1645 N N . ALA A 1 202 ? -4.018 -4.545 14.846 1.00 87.56 202 ALA A N 1
ATOM 1646 C CA . ALA A 1 202 ? -3.646 -3.154 15.076 1.00 87.56 202 ALA A CA 1
ATOM 1647 C C . ALA A 1 202 ? -4.684 -2.388 15.918 1.00 87.56 202 ALA A C 1
ATOM 1649 O O . ALA A 1 202 ? -4.292 -1.625 16.795 1.00 87.56 202 ALA A O 1
ATOM 1650 N N . LEU A 1 203 ? -5.987 -2.649 15.742 1.00 84.94 203 LEU A N 1
ATOM 1651 C CA . LEU A 1 203 ? -7.043 -2.028 16.563 1.00 84.94 203 LEU A CA 1
ATOM 1652 C C . LEU A 1 203 ? -6.993 -2.398 18.044 1.00 84.94 203 LEU A C 1
ATOM 1654 O O . LEU A 1 203 ? -7.451 -1.627 18.884 1.00 84.94 203 LEU A O 1
ATOM 1658 N N . HIS A 1 204 ? -6.473 -3.579 18.370 1.00 86.00 204 HIS A N 1
ATOM 1659 C CA . HIS A 1 204 ? -6.409 -4.053 19.752 1.00 86.00 204 HIS A CA 1
ATOM 1660 C C . HIS A 1 204 ? -5.178 -3.522 20.493 1.00 86.00 204 HIS A C 1
ATOM 1662 O O . HIS A 1 204 ? -5.013 -3.802 21.684 1.00 86.00 204 HIS A O 1
ATOM 1668 N N . LYS A 1 205 ? -4.301 -2.770 19.815 1.00 85.56 205 LYS A N 1
ATOM 1669 C CA . LYS A 1 205 ? -3.116 -2.198 20.445 1.00 85.56 205 LYS A CA 1
ATOM 1670 C C . LYS A 1 205 ? -3.474 -0.937 21.248 1.00 85.56 205 LYS A C 1
ATOM 1672 O O . LYS A 1 205 ? -4.291 -0.135 20.794 1.00 85.56 205 LYS A O 1
ATOM 1677 N N . PRO A 1 206 ? -2.852 -0.712 22.422 1.00 82.88 206 PRO A N 1
ATOM 1678 C CA . PRO A 1 206 ? -3.124 0.469 23.249 1.00 82.88 206 PRO A CA 1
ATOM 1679 C C . PRO A 1 206 ? -2.867 1.813 22.548 1.00 82.88 206 PRO A C 1
ATOM 1681 O O . PRO A 1 206 ? -3.473 2.824 22.898 1.00 82.88 206 PRO A O 1
ATOM 1684 N N . ASP A 1 207 ? -1.967 1.833 21.568 1.00 84.00 207 ASP A N 1
ATOM 1685 C CA . ASP A 1 207 ? -1.567 3.001 20.785 1.00 84.00 207 ASP A CA 1
ATOM 1686 C C . ASP A 1 207 ? -2.403 3.208 19.509 1.00 84.00 207 ASP A C 1
ATOM 1688 O O . ASP A 1 207 ? -2.197 4.200 18.806 1.00 84.00 207 ASP A O 1
ATOM 1692 N N . ALA A 1 208 ? -3.402 2.358 19.234 1.00 84.25 208 ALA A N 1
ATOM 1693 C CA . ALA A 1 208 ? -4.267 2.472 18.056 1.00 84.25 208 ALA A CA 1
ATOM 1694 C C . ALA A 1 208 ? -4.858 3.886 17.838 1.00 84.25 208 ALA A C 1
ATOM 1696 O O . ALA A 1 208 ? -4.826 4.364 16.701 1.00 84.25 208 ALA A O 1
ATOM 1697 N N . PRO A 1 209 ? -5.311 4.632 18.874 1.00 86.00 209 PRO A N 1
ATOM 1698 C CA . PRO A 1 209 ? -5.786 6.006 18.685 1.00 86.00 209 PRO A CA 1
ATOM 1699 C C . PRO A 1 209 ? -4.719 6.964 18.135 1.00 86.00 209 PRO A C 1
ATOM 1701 O O . PRO A 1 209 ? -5.040 7.891 17.393 1.00 86.00 209 PRO A O 1
ATOM 1704 N N . GLN A 1 210 ? -3.442 6.747 18.467 1.00 87.62 210 GLN A N 1
ATOM 1705 C CA . GLN A 1 210 ? -2.325 7.562 17.973 1.00 87.62 210 GLN A CA 1
ATOM 1706 C C . GLN A 1 210 ? -2.027 7.261 16.496 1.00 87.62 210 GLN A C 1
ATOM 1708 O O . GLN A 1 210 ? -1.563 8.135 15.759 1.00 87.62 210 GLN A O 1
ATOM 1713 N N . LEU A 1 211 ? -2.351 6.043 16.055 1.00 90.81 211 LEU A N 1
ATOM 1714 C CA . LEU A 1 211 ? -2.195 5.563 14.685 1.00 90.81 211 LEU A CA 1
ATOM 1715 C C . LEU A 1 211 ? -3.445 5.765 13.820 1.00 90.81 211 LEU A C 1
ATOM 1717 O O . LEU A 1 211 ? -3.428 5.387 12.653 1.00 90.81 211 LEU A O 1
ATOM 1721 N N . ALA A 1 212 ? -4.504 6.404 14.325 1.00 92.38 212 ALA A N 1
ATOM 1722 C CA . ALA A 1 212 ? -5.783 6.517 13.619 1.00 92.38 212 ALA A CA 1
ATOM 1723 C C . ALA A 1 212 ? -5.659 7.090 12.190 1.00 92.38 212 ALA A C 1
ATOM 1725 O O . ALA A 1 212 ? -6.316 6.599 11.277 1.00 92.38 212 ALA A O 1
ATOM 1726 N N . ASN A 1 213 ? -4.772 8.073 11.954 1.00 94.88 213 ASN A N 1
ATOM 1727 C CA . ASN A 1 213 ? -4.518 8.592 10.597 1.00 94.88 213 ASN A CA 1
ATOM 1728 C C . ASN A 1 213 ? -3.963 7.509 9.653 1.00 94.88 213 ASN A C 1
ATOM 1730 O O . ASN A 1 213 ? -4.356 7.458 8.490 1.00 94.88 213 ASN A O 1
ATOM 1734 N N . LEU A 1 214 ? -3.045 6.670 10.146 1.00 95.38 214 LEU A N 1
ATOM 1735 C CA . LEU A 1 214 ? -2.462 5.572 9.379 1.00 95.38 214 LEU A CA 1
ATOM 1736 C C . LEU A 1 214 ? -3.497 4.472 9.153 1.00 95.38 214 LEU A C 1
ATOM 1738 O O . LEU A 1 214 ? -3.716 4.089 8.014 1.00 95.38 214 LEU A O 1
ATOM 1742 N N . LEU A 1 215 ? -4.184 4.031 10.208 1.00 95.62 215 LEU A N 1
ATOM 1743 C CA . LEU A 1 215 ? -5.200 2.979 10.128 1.00 95.62 215 LEU A CA 1
ATOM 1744 C C . LEU A 1 215 ? -6.347 3.362 9.184 1.00 95.62 215 LEU A C 1
ATOM 1746 O O . LEU A 1 215 ? -6.844 2.531 8.419 1.00 95.62 215 LEU A O 1
ATOM 1750 N N . PHE A 1 216 ? -6.747 4.637 9.189 1.00 96.81 216 PHE A N 1
ATOM 1751 C CA . PHE A 1 216 ? -7.684 5.163 8.204 1.00 96.81 216 PHE A CA 1
ATOM 1752 C C . PHE A 1 216 ? -7.099 5.122 6.787 1.00 96.81 216 PHE A C 1
ATOM 1754 O O . PHE A 1 216 ? -7.770 4.651 5.877 1.00 96.81 216 PHE A O 1
ATOM 1761 N N . TRP A 1 217 ? -5.860 5.580 6.581 1.00 97.19 217 TRP A N 1
ATOM 1762 C CA . TRP A 1 217 ? -5.207 5.554 5.266 1.00 97.19 217 TRP A CA 1
ATOM 1763 C C . TRP A 1 217 ? -5.108 4.126 4.703 1.00 97.19 217 TRP A C 1
ATOM 1765 O O . TRP A 1 217 ? -5.528 3.880 3.573 1.00 97.19 217 TRP A O 1
ATOM 1775 N N . GLU A 1 218 ? -4.644 3.180 5.518 1.00 96.94 218 GLU A N 1
ATOM 1776 C CA . GLU A 1 218 ? -4.504 1.757 5.199 1.00 96.94 218 GLU A CA 1
ATOM 1777 C C . GLU A 1 218 ? -5.843 1.122 4.797 1.00 96.94 218 GLU A C 1
ATOM 1779 O O . GLU A 1 218 ? -5.981 0.561 3.705 1.00 96.94 218 GLU A O 1
ATOM 1784 N N . SER A 1 219 ? -6.860 1.260 5.650 1.00 96.25 219 SER A N 1
ATOM 1785 C CA . SER A 1 219 ? -8.189 0.700 5.388 1.00 96.25 219 SER A CA 1
ATOM 1786 C C . SER A 1 219 ? -8.907 1.386 4.226 1.00 96.25 219 SER A C 1
ATOM 1788 O O . SER A 1 219 ? -9.576 0.719 3.436 1.00 96.25 219 SER A O 1
ATOM 1790 N N . PHE A 1 220 ? -8.749 2.699 4.057 1.00 97.00 220 PHE A N 1
ATOM 1791 C CA . PHE A 1 220 ? -9.392 3.426 2.968 1.00 97.00 220 PHE A CA 1
ATOM 1792 C C . PHE A 1 220 ? -8.792 3.064 1.605 1.00 97.00 220 PHE A C 1
ATOM 1794 O O . PHE A 1 220 ? -9.535 2.852 0.645 1.00 97.00 220 PHE A O 1
ATOM 1801 N N . ILE A 1 221 ? -7.471 2.890 1.514 1.00 96.25 221 ILE A N 1
ATOM 1802 C CA . ILE A 1 221 ? -6.822 2.380 0.297 1.00 96.25 221 ILE A CA 1
ATOM 1803 C C . ILE A 1 221 ? -7.285 0.962 -0.034 1.00 96.25 221 ILE A C 1
ATOM 1805 O O . ILE A 1 221 ? -7.516 0.656 -1.208 1.00 96.25 221 ILE A O 1
ATOM 1809 N N . ALA A 1 222 ? -7.502 0.124 0.981 1.00 95.56 222 ALA A N 1
ATOM 1810 C CA . ALA A 1 222 ? -8.108 -1.189 0.792 1.00 95.56 222 ALA A CA 1
ATOM 1811 C C . ALA A 1 222 ? -9.486 -1.079 0.119 1.00 95.56 222 ALA A C 1
ATOM 1813 O O . ALA A 1 222 ? -9.745 -1.777 -0.860 1.00 95.56 222 ALA A O 1
ATOM 1814 N N . VAL A 1 223 ? -10.347 -0.160 0.578 1.00 95.25 223 VAL A N 1
ATOM 1815 C CA . VAL A 1 223 ? -11.673 0.081 -0.023 1.00 95.25 223 VAL A CA 1
ATOM 1816 C C . VAL A 1 223 ? -11.562 0.558 -1.476 1.00 95.25 223 VAL A C 1
ATOM 1818 O O . VAL A 1 223 ? -12.293 0.061 -2.337 1.00 95.25 223 VAL A O 1
ATOM 1821 N N . ILE A 1 224 ? -10.642 1.483 -1.774 1.00 93.94 224 ILE A N 1
ATOM 1822 C CA . ILE A 1 224 ? -10.392 1.973 -3.143 1.00 93.94 224 ILE A CA 1
ATOM 1823 C C . ILE A 1 224 ? -9.983 0.816 -4.063 1.00 93.94 224 ILE A C 1
ATOM 1825 O O . ILE A 1 224 ? -10.521 0.683 -5.168 1.00 93.94 224 ILE A O 1
ATOM 1829 N N . SER A 1 225 ? -9.049 -0.021 -3.602 1.00 92.25 225 SER A N 1
ATOM 1830 C CA . SER A 1 225 ? -8.573 -1.192 -4.337 1.00 92.25 225 SER A CA 1
ATOM 1831 C C . SER A 1 225 ? -9.695 -2.199 -4.573 1.00 92.25 225 SER A C 1
ATOM 1833 O O . SER A 1 225 ? -9.959 -2.586 -5.711 1.00 92.25 225 SER A O 1
ATOM 1835 N N . LEU A 1 226 ? -10.426 -2.559 -3.520 1.00 91.81 226 LEU A N 1
ATOM 1836 C CA . LEU A 1 226 ? -11.515 -3.527 -3.584 1.00 91.81 226 LEU A CA 1
ATOM 1837 C C . LEU A 1 226 ? -12.610 -3.106 -4.564 1.00 91.81 226 LEU A C 1
ATOM 1839 O O . LEU A 1 226 ? -13.075 -3.932 -5.342 1.00 91.81 226 LEU A O 1
ATOM 1843 N N . LYS A 1 227 ? -12.967 -1.820 -4.605 1.00 89.56 227 LYS A N 1
ATOM 1844 C CA . LYS A 1 227 ? -13.929 -1.288 -5.583 1.00 89.56 227 LYS A CA 1
ATOM 1845 C C . LYS A 1 227 ? -13.450 -1.462 -7.031 1.00 89.56 227 LYS A C 1
ATOM 1847 O O . LYS A 1 227 ? -14.269 -1.664 -7.929 1.00 89.56 227 LYS A O 1
ATOM 1852 N N . MET A 1 228 ? -12.141 -1.403 -7.277 1.00 86.50 228 MET A N 1
ATOM 1853 C CA . MET A 1 228 ? -11.572 -1.643 -8.606 1.00 86.50 228 MET A CA 1
ATOM 1854 C C . MET A 1 228 ? -11.600 -3.134 -8.963 1.00 86.50 228 MET A C 1
ATOM 1856 O O . MET A 1 228 ? -12.052 -3.499 -10.048 1.00 86.50 228 MET A O 1
ATOM 1860 N N . HIS A 1 229 ? -11.176 -3.996 -8.039 1.00 86.75 229 HIS A N 1
ATOM 1861 C CA . HIS A 1 229 ? -11.161 -5.450 -8.233 1.00 86.75 229 HIS A CA 1
ATOM 1862 C C . HIS A 1 229 ? -12.573 -6.059 -8.300 1.00 86.75 229 HIS A C 1
ATOM 1864 O O . HIS A 1 229 ? -12.798 -7.044 -9.005 1.00 86.75 229 HIS A O 1
ATOM 1870 N N . GLU A 1 230 ? -13.563 -5.436 -7.654 1.00 87.06 230 GLU A N 1
ATOM 1871 C CA . GLU A 1 230 ? -14.981 -5.771 -7.813 1.00 87.06 230 GLU A CA 1
ATOM 1872 C C . GLU A 1 230 ? -15.428 -5.593 -9.268 1.00 87.06 230 GLU A C 1
ATOM 1874 O O . GLU A 1 230 ? -15.980 -6.518 -9.866 1.00 87.06 230 GLU A O 1
ATOM 1879 N N . LYS A 1 231 ? -15.110 -4.442 -9.878 1.00 84.81 231 LYS A N 1
ATOM 1880 C CA . LYS A 1 231 ? -15.427 -4.158 -11.288 1.00 84.81 231 LYS A CA 1
ATOM 1881 C C . LYS A 1 231 ? -14.735 -5.115 -12.261 1.00 84.81 231 LYS A C 1
ATOM 1883 O O . LYS A 1 231 ? -15.253 -5.346 -13.349 1.00 84.81 231 LYS A O 1
ATOM 1888 N N . GLN A 1 232 ? -13.579 -5.656 -11.882 1.00 83.69 232 GLN A N 1
ATOM 1889 C CA . GLN A 1 232 ? -12.823 -6.636 -12.670 1.00 83.69 232 GLN A CA 1
ATOM 1890 C C . GLN A 1 232 ? -13.337 -8.078 -12.497 1.00 83.69 232 GLN A C 1
ATOM 1892 O O . GLN A 1 232 ? -12.923 -8.966 -13.239 1.00 83.69 232 GLN A O 1
ATOM 1897 N N . GLY A 1 233 ? -14.264 -8.323 -11.562 1.00 82.62 233 GLY A N 1
ATOM 1898 C CA . GLY A 1 233 ? -14.823 -9.652 -11.289 1.00 82.62 233 GLY A CA 1
ATOM 1899 C C . GLY A 1 233 ? -13.960 -10.529 -10.372 1.00 82.62 233 GLY A C 1
ATOM 1900 O O . GLY A 1 233 ? -14.279 -11.704 -10.156 1.00 82.62 233 GLY A O 1
ATOM 1901 N N . ASP A 1 234 ? -12.899 -9.976 -9.780 1.00 81.75 234 ASP A N 1
ATOM 1902 C CA . ASP A 1 234 ? -11.973 -10.721 -8.920 1.00 81.75 234 ASP A CA 1
ATOM 1903 C C . ASP A 1 234 ? -12.633 -11.163 -7.605 1.00 81.75 234 ASP A C 1
ATOM 1905 O O . ASP A 1 234 ? -12.329 -12.233 -7.062 1.00 81.75 234 ASP A O 1
ATOM 1909 N N . LEU A 1 235 ? -13.616 -10.394 -7.134 1.00 80.94 235 LEU A N 1
ATOM 1910 C CA . LEU A 1 235 ? -14.256 -10.568 -5.827 1.00 80.94 235 LEU A CA 1
ATOM 1911 C C . LEU A 1 235 ? -15.474 -11.502 -5.820 1.00 80.94 235 LEU A C 1
ATOM 1913 O O . LEU A 1 235 ? -16.082 -11.708 -4.774 1.00 80.94 235 LEU A O 1
ATOM 1917 N N . ALA A 1 236 ? -15.799 -12.154 -6.943 1.00 72.25 236 ALA A N 1
ATOM 1918 C CA . ALA A 1 236 ? -16.985 -13.016 -7.058 1.00 72.25 236 ALA A CA 1
ATOM 1919 C C . ALA A 1 236 ? -17.058 -14.173 -6.032 1.00 72.25 236 ALA A C 1
ATOM 1921 O O . ALA A 1 236 ? -18.125 -14.741 -5.822 1.00 72.25 236 ALA A O 1
ATOM 1922 N N . LYS A 1 237 ? -15.930 -14.545 -5.411 1.00 64.94 237 LYS A N 1
ATOM 1923 C CA . LYS A 1 237 ? -15.832 -15.629 -4.417 1.00 64.94 237 LYS A CA 1
ATOM 1924 C C . LYS A 1 237 ? -15.755 -15.133 -2.967 1.00 64.94 237 LYS A C 1
ATOM 1926 O O . LYS A 1 237 ? -15.729 -15.962 -2.064 1.00 64.94 237 LYS A O 1
ATOM 1931 N N . ASP A 1 238 ? -15.692 -13.821 -2.738 1.00 70.25 238 ASP A N 1
ATOM 1932 C CA . ASP A 1 238 ? -15.405 -13.258 -1.416 1.00 70.25 238 ASP A CA 1
ATOM 1933 C C . ASP A 1 238 ? -16.060 -11.884 -1.215 1.00 70.25 238 ASP A C 1
ATOM 1935 O O . ASP A 1 238 ? -15.403 -10.856 -1.076 1.00 70.25 238 ASP A O 1
ATOM 1939 N N . LEU A 1 239 ? -17.394 -11.862 -1.213 1.00 68.75 239 LEU A N 1
ATOM 1940 C CA . LEU A 1 239 ? -18.171 -10.624 -1.071 1.00 68.75 239 LEU A CA 1
ATOM 1941 C C . LEU A 1 239 ? -18.008 -9.970 0.315 1.00 68.75 239 LEU A C 1
ATOM 1943 O O . LEU A 1 239 ? -18.191 -8.763 0.461 1.00 68.75 239 LEU A O 1
ATOM 1947 N N . GLY A 1 240 ? -17.655 -10.754 1.341 1.00 82.38 240 GLY A N 1
ATOM 1948 C CA . GLY A 1 240 ? -17.571 -10.285 2.727 1.00 82.38 240 GLY A CA 1
ATOM 1949 C C . GLY A 1 240 ? -16.351 -9.412 3.021 1.00 82.38 240 GLY A C 1
ATOM 1950 O O . GLY A 1 240 ? -16.398 -8.589 3.938 1.00 82.38 240 GLY A O 1
ATOM 1951 N N . ILE A 1 241 ? -15.275 -9.549 2.239 1.00 87.19 241 ILE A N 1
ATOM 1952 C CA . ILE A 1 241 ? -14.035 -8.799 2.465 1.00 87.19 241 ILE A CA 1
ATOM 1953 C C . ILE A 1 241 ? -14.245 -7.292 2.289 1.00 87.19 241 ILE A C 1
ATOM 1955 O O . ILE A 1 241 ? -13.733 -6.495 3.069 1.00 87.19 241 ILE A O 1
ATOM 1959 N N . ILE A 1 242 ? -15.086 -6.901 1.327 1.00 88.12 242 ILE A N 1
ATOM 1960 C CA . ILE A 1 242 ? -15.433 -5.504 1.077 1.00 88.12 242 ILE A CA 1
ATOM 1961 C C . ILE A 1 242 ? -16.088 -4.878 2.308 1.00 88.12 242 ILE A C 1
ATOM 1963 O O . ILE A 1 242 ? -15.701 -3.791 2.737 1.00 88.12 242 ILE A O 1
ATOM 1967 N N . SER A 1 243 ? -17.073 -5.566 2.885 1.00 88.81 243 SER A N 1
ATOM 1968 C CA . SER A 1 243 ? -17.806 -5.080 4.054 1.00 88.81 243 SER A CA 1
ATOM 1969 C C . SER A 1 243 ? -16.899 -4.904 5.269 1.00 88.81 243 SER A C 1
ATOM 1971 O O . SER A 1 243 ? -17.061 -3.927 5.996 1.00 88.81 243 SER A O 1
ATOM 1973 N N . TYR A 1 244 ? -15.913 -5.790 5.452 1.00 91.44 244 TYR A N 1
ATOM 1974 C CA . TYR A 1 244 ? -14.930 -5.670 6.530 1.00 91.44 244 TYR A CA 1
ATOM 1975 C C . TYR A 1 244 ? -14.142 -4.355 6.435 1.00 91.44 244 TYR A C 1
ATOM 1977 O O . TYR A 1 244 ? -14.141 -3.567 7.379 1.00 91.44 244 TYR A O 1
ATOM 1985 N N . PHE A 1 245 ? -13.519 -4.077 5.285 1.00 93.56 245 PHE A N 1
ATOM 1986 C CA . PHE A 1 245 ? -12.707 -2.864 5.131 1.00 93.56 245 PHE A CA 1
ATOM 1987 C C . PHE A 1 245 ? -13.554 -1.587 5.126 1.00 93.56 245 PHE A C 1
ATOM 1989 O O . PHE A 1 245 ? -13.096 -0.562 5.627 1.00 93.56 245 PHE A O 1
ATOM 1996 N N . LYS A 1 246 ? -14.803 -1.642 4.636 1.00 93.31 246 LYS A N 1
ATOM 1997 C CA . LYS A 1 246 ? -15.757 -0.527 4.765 1.00 93.31 246 LYS A CA 1
ATOM 1998 C C . LYS A 1 246 ? -16.052 -0.204 6.227 1.00 93.31 246 LYS A C 1
ATOM 2000 O O . LYS A 1 246 ? -15.952 0.959 6.608 1.00 93.31 246 LYS A O 1
ATOM 2005 N N . GLY A 1 247 ? -16.386 -1.218 7.028 1.00 92.50 247 GLY A N 1
ATOM 2006 C CA . GLY A 1 247 ? -16.657 -1.046 8.455 1.00 92.50 247 GLY A CA 1
ATOM 2007 C C . GLY A 1 247 ? -15.448 -0.488 9.197 1.00 92.50 247 GLY A C 1
ATOM 2008 O O . GLY A 1 247 ? -15.568 0.504 9.908 1.00 92.50 247 GLY A O 1
ATOM 2009 N N . PHE A 1 248 ? -14.265 -1.041 8.928 1.00 93.69 248 PHE A N 1
ATOM 2010 C CA . PHE A 1 248 ? -13.019 -0.568 9.524 1.00 93.69 248 PHE A CA 1
ATOM 2011 C C . PHE A 1 248 ? -12.721 0.899 9.168 1.00 93.69 248 PHE A C 1
ATOM 2013 O O . PHE A 1 248 ? -12.473 1.718 10.052 1.00 93.69 248 PHE A O 1
ATOM 2020 N N . ALA A 1 249 ? -12.775 1.258 7.880 1.00 95.25 249 ALA A N 1
ATOM 2021 C CA . ALA A 1 249 ? -12.531 2.630 7.432 1.00 95.25 249 ALA A CA 1
ATOM 2022 C C . ALA A 1 249 ? -13.552 3.611 8.027 1.00 95.25 249 ALA A C 1
ATOM 2024 O O . ALA A 1 249 ? -13.194 4.735 8.383 1.00 95.25 249 ALA A O 1
ATOM 2025 N N . TRP A 1 250 ? -14.808 3.179 8.176 1.00 94.88 250 TRP A N 1
ATOM 2026 C CA . TRP A 1 250 ? -15.858 3.957 8.826 1.00 94.88 250 TRP A CA 1
ATOM 2027 C C . TRP A 1 250 ? -15.572 4.180 10.317 1.00 94.88 250 TRP A C 1
ATOM 2029 O O . TRP A 1 250 ? -15.656 5.314 10.788 1.00 94.88 250 TRP A O 1
ATOM 2039 N N . GLU A 1 251 ? -15.177 3.145 11.061 1.00 92.31 251 GLU A N 1
ATOM 2040 C CA . GLU A 1 251 ? -14.809 3.270 12.479 1.00 92.31 251 GLU A CA 1
ATOM 2041 C C . GLU A 1 251 ? -13.659 4.265 12.669 1.00 92.31 251 GLU A C 1
ATOM 2043 O O . GLU A 1 251 ? -13.755 5.187 13.483 1.00 92.31 251 GLU A O 1
ATOM 2048 N N . GLN A 1 252 ? -12.603 4.149 11.858 1.00 94.56 252 GLN A N 1
ATOM 2049 C CA . GLN A 1 252 ? -11.470 5.075 11.926 1.00 94.56 252 GLN A CA 1
ATOM 2050 C C . GLN A 1 252 ? -11.860 6.500 11.518 1.00 94.56 252 GLN A C 1
ATOM 2052 O O . GLN A 1 252 ? -11.363 7.471 12.094 1.00 94.56 252 GLN A O 1
ATOM 2057 N N . SER A 1 253 ? -12.804 6.656 10.586 1.00 95.19 253 SER A N 1
ATOM 2058 C CA . SER A 1 253 ? -13.333 7.975 10.241 1.00 95.19 253 SER A CA 1
ATOM 2059 C C . SER A 1 253 ? -14.085 8.617 11.410 1.00 95.19 253 SER A C 1
ATOM 2061 O O . SER A 1 253 ? -14.033 9.839 11.550 1.00 95.19 253 SER A O 1
ATOM 2063 N N . GLN A 1 254 ? -14.763 7.825 12.254 1.00 93.44 254 GLN A N 1
ATOM 2064 C CA . GLN A 1 254 ? -15.421 8.331 13.464 1.00 93.44 254 GLN A CA 1
ATOM 2065 C C . GLN A 1 254 ? -14.39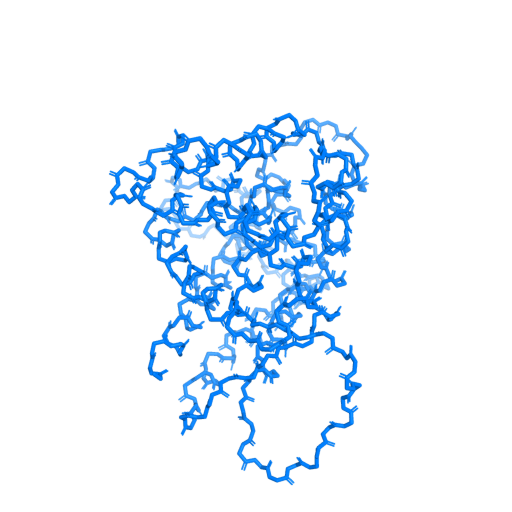9 8.776 14.509 1.00 93.44 254 GLN A C 1
ATOM 2067 O O . GLN A 1 254 ? -14.533 9.875 15.046 1.00 93.44 254 GLN A O 1
ATOM 2072 N N . VAL A 1 255 ? -13.353 7.974 14.745 1.00 93.00 255 VAL A N 1
ATOM 2073 C CA . VAL A 1 255 ? -12.251 8.319 15.666 1.00 93.00 255 VAL A CA 1
ATOM 2074 C C . VAL A 1 255 ? -11.600 9.647 15.270 1.00 93.00 255 VAL A C 1
ATOM 2076 O O . VAL A 1 255 ? -11.310 10.484 16.122 1.00 93.00 255 VAL A O 1
ATOM 2079 N N . LEU A 1 256 ? -11.419 9.868 13.968 1.00 95.19 256 LEU A N 1
ATOM 2080 C CA . LEU A 1 256 ? -10.827 11.087 13.417 1.00 95.19 256 LEU A CA 1
ATOM 2081 C C . LEU A 1 256 ? -11.828 12.242 13.218 1.00 95.19 256 LEU A C 1
ATOM 2083 O O . LEU A 1 256 ? -11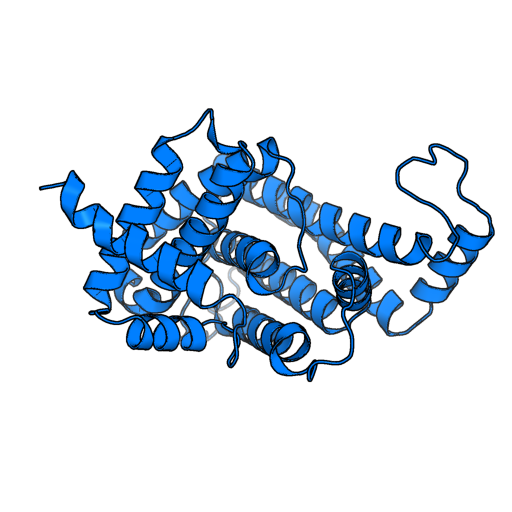.417 13.350 12.870 1.00 95.19 256 LEU A O 1
ATOM 2087 N N . GLY A 1 257 ? -13.130 12.008 13.411 1.00 94.75 257 GLY A N 1
ATOM 2088 C CA . GLY A 1 257 ? -14.178 13.013 13.218 1.00 94.75 257 GLY A CA 1
ATOM 2089 C C . GLY A 1 257 ? -14.349 13.491 11.770 1.00 94.75 257 GLY A C 1
ATOM 2090 O O . GLY A 1 257 ? -14.727 14.645 11.553 1.00 94.75 257 GLY A O 1
ATOM 2091 N N . LEU A 1 258 ? -14.072 12.637 10.779 1.00 96.25 258 LEU A N 1
ATOM 2092 C CA . LEU A 1 258 ? -14.122 12.996 9.356 1.00 96.25 258 LEU A CA 1
ATOM 2093 C C . LEU A 1 258 ? -15.571 13.092 8.875 1.00 96.25 258 LEU A C 1
ATOM 2095 O O . LEU A 1 258 ? -16.331 12.127 8.965 1.00 96.25 258 LEU A O 1
ATOM 2099 N N . LYS A 1 259 ? -15.956 14.257 8.343 1.00 91.75 259 LYS A N 1
ATOM 2100 C CA . LYS A 1 259 ? -17.330 14.513 7.871 1.00 91.75 259 LYS A CA 1
ATOM 2101 C C . LYS A 1 259 ? -17.389 14.848 6.394 1.00 91.75 259 LYS A C 1
ATOM 2103 O O . LYS A 1 259 ? -18.377 14.551 5.727 1.00 91.75 259 LYS A O 1
ATOM 2108 N N . THR A 1 260 ? -16.348 15.490 5.884 1.00 93.69 260 THR A N 1
ATOM 2109 C CA . THR A 1 260 ? -16.291 15.985 4.515 1.00 93.69 260 THR A CA 1
ATOM 2110 C C . THR A 1 260 ? -15.148 15.334 3.752 1.00 93.69 260 THR A C 1
ATOM 2112 O O . THR A 1 260 ? -14.146 14.913 4.326 1.00 93.69 260 THR A O 1
ATOM 2115 N N . TRP A 1 261 ? -15.256 15.321 2.423 1.00 93.56 261 TRP A N 1
ATOM 2116 C CA . TRP A 1 261 ? -14.161 14.875 1.559 1.00 93.56 261 TRP A CA 1
ATOM 2117 C C . TRP A 1 261 ? -12.871 15.690 1.770 1.00 93.56 261 TRP A C 1
ATOM 2119 O O . TRP A 1 261 ? -11.767 15.165 1.657 1.00 93.56 261 TRP A O 1
ATOM 2129 N N . LYS A 1 262 ? -12.996 16.969 2.151 1.00 93.94 262 LYS A N 1
ATOM 2130 C CA . LYS A 1 262 ? -11.853 17.821 2.498 1.00 93.94 262 LYS A CA 1
ATOM 2131 C C . LYS A 1 262 ? -11.104 17.303 3.731 1.00 93.94 262 LYS A C 1
ATOM 2133 O O . LYS A 1 262 ? -9.874 17.328 3.733 1.00 93.94 262 LYS A O 1
ATOM 2138 N N . ASP A 1 263 ? -11.823 16.815 4.742 1.00 95.62 263 ASP A N 1
ATOM 2139 C CA . ASP A 1 263 ? -11.218 16.233 5.949 1.00 95.62 263 ASP A CA 1
ATOM 2140 C C . ASP A 1 263 ? -10.467 14.946 5.600 1.00 95.62 263 ASP A C 1
ATOM 2142 O O . ASP A 1 263 ? -9.315 14.767 5.992 1.00 95.62 263 ASP A O 1
ATOM 2146 N N . VAL A 1 264 ? -11.097 14.091 4.786 1.00 95.88 264 VAL A N 1
ATOM 2147 C CA . VAL A 1 264 ? -10.501 12.843 4.293 1.00 95.88 264 VAL A CA 1
ATOM 2148 C C . VAL A 1 264 ? -9.204 13.129 3.542 1.00 95.88 264 VAL A C 1
ATOM 2150 O O . VAL A 1 264 ? -8.156 12.604 3.911 1.00 95.88 264 VAL A O 1
ATOM 2153 N N . LYS A 1 265 ? -9.227 14.042 2.564 1.00 94.06 265 LYS A N 1
ATOM 2154 C CA . LYS A 1 265 ? -8.023 14.483 1.844 1.00 94.06 265 LYS A CA 1
ATOM 2155 C C . LYS A 1 265 ? -6.914 14.958 2.774 1.00 94.06 265 LYS A C 1
ATOM 2157 O O . LYS A 1 265 ? -5.753 14.613 2.566 1.00 94.06 265 LYS A O 1
ATOM 2162 N N . ALA A 1 266 ? -7.253 15.745 3.795 1.00 94.56 266 ALA A N 1
ATOM 2163 C CA . ALA A 1 266 ? -6.272 16.239 4.753 1.00 94.56 266 ALA A CA 1
ATOM 2164 C C . ALA A 1 266 ? -5.589 15.095 5.518 1.00 94.56 266 ALA A C 1
ATOM 2166 O O . ALA A 1 266 ? -4.377 15.148 5.720 1.00 94.56 266 ALA A O 1
ATOM 2167 N N . VAL A 1 267 ? -6.331 14.051 5.899 1.00 95.94 267 VAL A N 1
ATOM 2168 C CA . VAL A 1 267 ? -5.761 12.846 6.523 1.00 95.94 267 VAL A CA 1
ATOM 2169 C C . VAL A 1 267 ? -4.892 12.068 5.540 1.00 95.94 267 VAL A C 1
ATOM 2171 O O . VAL A 1 267 ? -3.768 11.710 5.888 1.00 95.94 267 VAL A O 1
ATOM 2174 N N . LEU A 1 268 ? -5.351 11.864 4.303 1.00 95.50 268 LEU A N 1
ATOM 2175 C CA . LEU A 1 268 ? -4.575 11.129 3.302 1.00 95.50 268 LEU A CA 1
ATOM 2176 C C . LEU A 1 268 ? -3.227 11.809 3.023 1.00 95.50 268 LEU A C 1
ATOM 2178 O O . LEU A 1 268 ? -2.187 11.152 3.040 1.00 95.50 268 LEU A O 1
ATOM 2182 N N . MET A 1 269 ? -3.222 13.139 2.874 1.00 92.81 269 MET A N 1
ATOM 2183 C CA . MET A 1 269 ? -2.000 13.930 2.678 1.00 92.81 269 MET A CA 1
ATOM 2184 C C . MET A 1 269 ? -1.038 13.881 3.875 1.00 92.81 269 MET A C 1
ATOM 2186 O O . MET A 1 269 ? 0.168 14.053 3.689 1.00 92.81 269 MET A O 1
ATOM 2190 N N . ARG A 1 270 ? -1.528 13.635 5.102 1.00 92.12 270 ARG A N 1
ATOM 2191 C CA . ARG A 1 270 ? -0.652 13.451 6.275 1.00 92.12 270 ARG A CA 1
ATOM 2192 C C . ARG A 1 270 ? 0.157 12.164 6.192 1.00 92.12 270 ARG A C 1
ATOM 2194 O O . ARG A 1 270 ? 1.237 12.127 6.770 1.00 92.12 270 ARG A O 1
ATOM 2201 N N . ILE A 1 271 ? -0.317 11.136 5.492 1.00 94.19 271 ILE A N 1
ATOM 2202 C CA . ILE A 1 271 ? 0.420 9.882 5.296 1.00 94.19 271 ILE A CA 1
ATOM 2203 C C . ILE A 1 271 ? 1.153 9.930 3.957 1.00 94.19 271 ILE A C 1
ATOM 2205 O O . ILE A 1 271 ? 2.349 10.225 3.934 1.00 94.19 271 ILE A O 1
ATOM 2209 N N . ALA A 1 272 ? 0.436 9.723 2.855 1.00 92.38 272 ALA A N 1
ATOM 2210 C CA . ALA A 1 272 ? 0.906 9.908 1.490 1.00 92.38 272 ALA A CA 1
ATOM 2211 C C . ALA A 1 272 ? -0.302 10.035 0.555 1.00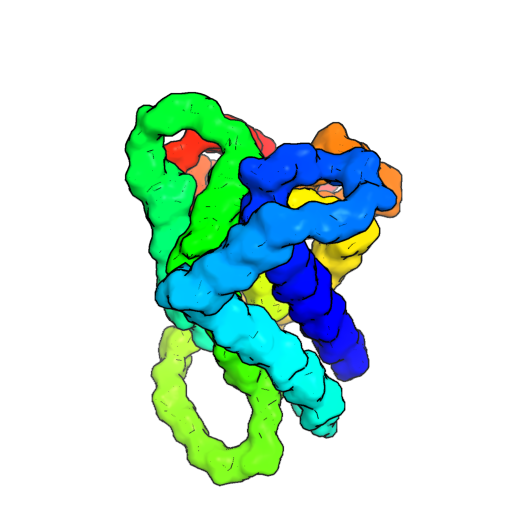 92.38 272 ALA A C 1
ATOM 2213 O O . ALA A 1 272 ? -1.125 9.123 0.466 1.00 92.38 272 ALA A O 1
ATOM 2214 N N . TRP A 1 273 ? -0.415 11.171 -0.130 1.00 92.69 273 TRP A N 1
ATOM 2215 C CA . TRP A 1 273 ? -1.445 11.402 -1.138 1.00 92.69 273 TRP A CA 1
ATOM 2216 C C . TRP A 1 273 ? -0.993 12.495 -2.110 1.00 92.69 273 TRP A C 1
ATOM 2218 O O . TRP A 1 273 ? -0.334 13.437 -1.651 1.00 92.69 273 TRP A O 1
ATOM 2228 N N . PRO A 1 274 ? -1.330 12.407 -3.408 1.00 88.38 274 PRO A N 1
ATOM 2229 C CA . PRO A 1 274 ? -1.013 13.462 -4.364 1.00 88.38 274 PRO A CA 1
ATOM 2230 C C . PRO A 1 274 ? -1.778 14.757 -4.079 1.00 88.38 274 PRO A C 1
ATOM 2232 O O . PRO A 1 274 ? -2.918 14.726 -3.607 1.00 88.38 274 PRO A O 1
ATOM 2235 N N . TYR A 1 275 ? -1.178 15.905 -4.393 1.00 82.62 275 TYR A N 1
ATOM 2236 C CA . TYR A 1 275 ? -1.816 17.206 -4.167 1.00 82.62 275 TYR A CA 1
ATOM 2237 C C . TYR A 1 275 ? -2.938 17.486 -5.175 1.00 82.62 275 TYR A C 1
ATOM 2239 O O . TYR A 1 275 ? -3.979 18.020 -4.791 1.00 82.62 275 TYR A O 1
ATOM 2247 N N . ASP A 1 276 ? -2.741 17.107 -6.441 1.00 78.81 276 ASP A N 1
ATOM 2248 C CA . ASP A 1 276 ? -3.693 17.332 -7.540 1.00 78.81 276 ASP A CA 1
ATOM 2249 C C . ASP A 1 276 ? -4.137 16.001 -8.164 1.00 78.81 276 ASP A C 1
ATOM 2251 O O . ASP A 1 276 ? -3.848 15.690 -9.319 1.00 78.81 276 ASP A O 1
ATOM 2255 N N . PHE A 1 277 ? -4.784 15.159 -7.351 1.00 81.50 277 PHE A N 1
ATOM 2256 C CA . PHE A 1 277 ? -5.226 13.830 -7.772 1.00 81.50 277 PHE A CA 1
ATOM 2257 C C . PHE A 1 277 ? -6.351 13.914 -8.819 1.00 81.50 277 PHE A C 1
ATOM 2259 O O . PHE A 1 277 ? -7.448 14.380 -8.529 1.00 81.50 277 PHE A O 1
ATOM 2266 N N . THR A 1 278 ? -6.078 13.447 -10.038 1.00 77.75 278 THR A N 1
ATOM 2267 C CA . THR A 1 278 ? -6.982 13.547 -11.198 1.00 77.75 278 THR A CA 1
ATOM 2268 C C . THR A 1 278 ? -8.217 12.650 -11.106 1.00 77.75 278 THR A C 1
ATOM 2270 O O . THR A 1 278 ? -9.273 13.039 -11.595 1.00 77.75 278 THR A O 1
ATOM 2273 N N . ASP A 1 279 ? -8.129 11.508 -10.419 1.00 80.50 279 ASP A N 1
ATOM 2274 C CA . ASP A 1 279 ? -9.253 10.581 -10.214 1.00 80.50 279 ASP A CA 1
ATOM 2275 C C . ASP A 1 279 ? -9.992 10.848 -8.889 1.00 80.50 279 ASP A C 1
ATOM 2277 O O . ASP A 1 279 ? -10.498 9.935 -8.227 1.00 80.50 279 ASP A O 1
ATOM 2281 N N . ASP A 1 280 ? -10.047 12.116 -8.472 1.00 83.75 280 ASP A N 1
ATOM 2282 C CA . ASP A 1 280 ? -10.639 12.524 -7.197 1.00 83.75 280 ASP A CA 1
ATOM 2283 C C . ASP A 1 280 ? -12.087 12.066 -7.040 1.00 83.75 280 ASP A C 1
ATOM 2285 O O . ASP A 1 280 ? -12.481 11.611 -5.968 1.00 83.75 280 ASP A O 1
ATOM 2289 N N . ASP A 1 281 ? -12.863 12.120 -8.123 1.00 86.69 281 ASP A N 1
ATOM 2290 C CA . ASP A 1 281 ? -14.260 11.690 -8.137 1.00 86.69 281 ASP A CA 1
ATOM 2291 C C . ASP A 1 281 ? -14.400 10.182 -7.887 1.00 86.69 281 ASP A C 1
ATOM 2293 O O . ASP A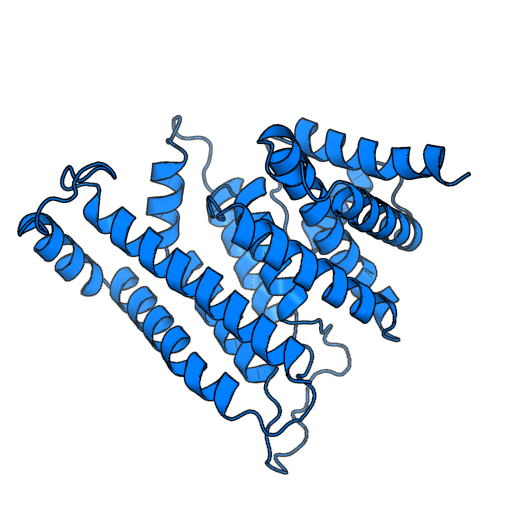 1 281 ? -15.312 9.747 -7.179 1.00 86.69 281 ASP A O 1
ATOM 2297 N N . TYR A 1 282 ? -13.474 9.364 -8.403 1.00 87.25 282 TYR A N 1
ATOM 2298 C CA . TYR A 1 282 ? -13.486 7.919 -8.163 1.00 87.25 282 TYR A CA 1
ATOM 2299 C C . TYR A 1 282 ? -13.270 7.601 -6.680 1.00 87.25 282 TYR A C 1
ATOM 2301 O O . TYR A 1 282 ? -14.006 6.785 -6.105 1.00 87.25 282 TYR A O 1
ATOM 2309 N N . VAL A 1 283 ? -12.293 8.270 -6.062 1.00 91.06 283 VAL A N 1
ATOM 2310 C CA . VAL A 1 283 ? -11.933 8.069 -4.653 1.00 91.06 283 VAL A CA 1
ATOM 2311 C C . VAL A 1 283 ? -12.972 8.685 -3.723 1.00 91.06 283 VAL A C 1
ATOM 2313 O O . VAL A 1 283 ? -13.359 8.061 -2.734 1.00 91.06 283 VAL A O 1
ATOM 2316 N N . LYS A 1 284 ? -13.522 9.849 -4.068 1.00 92.44 284 LYS A N 1
ATOM 2317 C CA . LYS A 1 284 ? -14.678 10.417 -3.374 1.00 92.44 284 LYS A CA 1
ATOM 2318 C C . LYS A 1 284 ? -15.868 9.455 -3.413 1.00 92.44 284 LYS A C 1
ATOM 2320 O O . LYS A 1 284 ? -16.503 9.232 -2.388 1.00 92.44 284 LYS A O 1
ATOM 2325 N N . GLY A 1 285 ? -16.100 8.786 -4.540 1.00 91.94 285 GLY A N 1
ATOM 2326 C CA . GLY A 1 285 ? -17.099 7.724 -4.622 1.00 91.94 285 GLY A CA 1
ATOM 2327 C C . GLY A 1 285 ? -16.752 6.476 -3.797 1.00 91.94 285 GLY A C 1
ATOM 2328 O O . GLY A 1 285 ? -17.622 5.641 -3.577 1.00 91.94 285 GLY A O 1
ATOM 2329 N N . ALA A 1 286 ? -15.497 6.251 -3.397 1.00 92.50 286 ALA A N 1
ATOM 2330 C CA . ALA A 1 286 ? -15.156 5.217 -2.411 1.00 92.50 286 ALA A CA 1
ATOM 2331 C C . ALA A 1 286 ? -15.483 5.695 -0.987 1.00 92.50 286 ALA A C 1
ATOM 2333 O O . ALA A 1 286 ? -15.979 4.916 -0.178 1.00 92.50 286 ALA A O 1
ATOM 2334 N N . TRP A 1 287 ? -15.285 6.985 -0.704 1.00 94.75 287 TRP A N 1
ATOM 2335 C CA . TRP A 1 287 ? -15.690 7.610 0.557 1.00 94.75 287 TRP A CA 1
ATOM 2336 C C . TRP A 1 287 ? -17.207 7.591 0.772 1.00 94.75 287 TRP A C 1
ATOM 2338 O O . TRP A 1 287 ? -17.664 7.231 1.854 1.00 94.75 287 TRP A O 1
ATOM 2348 N N . GLU A 1 288 ? -17.995 7.902 -0.256 1.00 92.69 288 GLU A N 1
ATOM 2349 C CA . GLU A 1 288 ? -19.463 7.814 -0.201 1.00 92.69 288 GLU A CA 1
ATOM 2350 C C . GLU A 1 288 ? -19.919 6.408 0.210 1.00 92.69 288 GLU A C 1
ATOM 2352 O O . GLU A 1 288 ? -20.711 6.250 1.135 1.00 92.69 288 GLU A O 1
ATOM 2357 N N . VAL A 1 289 ? -19.299 5.382 -0.372 1.00 89.25 289 VAL A N 1
ATOM 2358 C CA . VAL A 1 289 ? -19.565 3.979 -0.046 1.00 89.25 289 VAL A CA 1
ATOM 2359 C C . VAL A 1 289 ? -19.181 3.617 1.401 1.00 89.25 289 VAL A C 1
ATOM 2361 O O . VAL A 1 289 ? -19.862 2.805 2.030 1.00 89.25 289 VAL A O 1
ATOM 2364 N N . VAL A 1 290 ? -18.108 4.192 1.955 1.00 92.19 290 VAL A N 1
ATOM 2365 C CA . VAL A 1 290 ? -17.759 4.022 3.382 1.00 92.19 290 VAL A CA 1
ATOM 2366 C C . VAL A 1 290 ? -18.835 4.647 4.271 1.00 92.19 290 VAL A C 1
ATOM 2368 O O . VAL A 1 290 ? -19.233 4.058 5.273 1.00 92.19 290 VAL A O 1
ATOM 2371 N N . MET A 1 291 ? -19.360 5.810 3.888 1.00 90.69 291 MET A N 1
ATOM 2372 C CA . MET A 1 291 ? -20.402 6.503 4.650 1.00 90.69 291 MET A CA 1
ATOM 2373 C C . MET A 1 291 ? -21.769 5.812 4.572 1.00 90.69 291 MET A C 1
ATOM 2375 O O . MET A 1 291 ? -22.540 5.876 5.533 1.00 90.69 291 MET A O 1
ATOM 2379 N N . GLU A 1 292 ? -22.052 5.106 3.478 1.00 85.75 292 GLU A N 1
ATOM 2380 C CA . GLU A 1 292 ? -23.256 4.285 3.303 1.00 85.75 292 GLU A CA 1
ATOM 2381 C C . GLU A 1 292 ? -23.286 3.038 4.200 1.00 85.75 292 GLU A C 1
ATOM 2383 O O . GLU A 1 292 ? -24.371 2.535 4.488 1.00 85.75 292 GLU A O 1
ATOM 2388 N N . TYR A 1 293 ? -22.142 2.571 4.721 1.00 74.50 293 TYR A N 1
ATOM 2389 C CA . TYR A 1 293 ? -22.085 1.442 5.666 1.00 74.50 293 TYR A CA 1
ATOM 2390 C C . TYR A 1 293 ? -23.010 1.648 6.884 1.00 74.50 293 TYR A C 1
ATOM 2392 O O . TYR A 1 293 ? -23.637 0.706 7.372 1.00 74.50 293 TYR A O 1
ATOM 2400 N N . LYS A 1 294 ? -23.197 2.910 7.297 1.00 61.78 294 LYS A N 1
ATOM 2401 C CA . LYS A 1 294 ? -24.148 3.342 8.333 1.00 61.78 294 LYS A CA 1
ATOM 2402 C C . LYS A 1 294 ? -25.589 2.850 8.106 1.00 61.78 294 LYS A C 1
ATOM 2404 O O . LYS A 1 294 ? -26.314 2.668 9.083 1.00 61.78 294 LYS A O 1
ATOM 2409 N N . ALA A 1 295 ? -26.014 2.686 6.853 1.00 51.28 295 ALA A N 1
ATOM 2410 C CA . ALA A 1 295 ? -27.398 2.385 6.483 1.00 51.28 295 ALA A CA 1
ATOM 2411 C C . ALA A 1 295 ? -27.753 0.888 6.527 1.00 51.28 295 ALA A C 1
ATOM 2413 O O . ALA A 1 295 ? -28.923 0.552 6.389 1.00 51.28 295 ALA A O 1
ATOM 2414 N N . VAL A 1 296 ? -26.767 -0.001 6.695 1.00 53.62 296 VAL A N 1
ATOM 2415 C CA . VAL A 1 296 ? -26.964 -1.466 6.652 1.00 53.62 296 VAL A CA 1
ATOM 2416 C C . VAL A 1 296 ? -26.823 -2.120 8.036 1.00 53.62 296 VAL A C 1
ATOM 2418 O O . VAL A 1 296 ? -27.278 -3.242 8.232 1.00 53.62 296 VAL A O 1
ATOM 2421 N N . VAL A 1 297 ? -26.202 -1.433 9.002 1.00 52.22 297 VAL A N 1
ATOM 2422 C CA . VAL A 1 297 ? -25.895 -1.969 10.348 1.00 52.22 297 VAL A CA 1
ATOM 2423 C C . VAL A 1 297 ? -26.834 -1.423 11.444 1.00 52.22 297 VAL A C 1
ATOM 2425 O O . VAL A 1 297 ? -26.800 -1.914 12.570 1.00 52.22 297 VAL A O 1
ATOM 2428 N N . ASN A 1 298 ? -27.700 -0.453 11.118 1.00 41.12 298 ASN A N 1
ATOM 2429 C CA . ASN A 1 298 ? -28.813 0.009 11.969 1.00 41.12 298 ASN A CA 1
ATOM 2430 C C . ASN A 1 298 ? -30.151 -0.450 11.390 1.00 41.12 298 ASN A C 1
ATOM 2432 O O . ASN A 1 298 ? -31.095 -0.616 12.191 1.00 41.12 298 ASN A O 1
#

Sequence (298 aa):
MDQELSDRYFLITSTFMHGIRTALDGTRRPAGLTDTTTGSVSPDGIRRMNNWHITDRGHYFHSVALKAIREFPVTFNYSGEIFQDIPLARVLSGLRILTRNFYDGYSKPLPRSARQTQDDFWQSETSAMLYDGLIEAHKQSVPKNHKSQASTGDENEQKASWVGLLIAIELYLEQVVVLWRPFTRDNYLYTMRIFQRDLSYALHKPDAPQLANLLFWESFIAVISLKMHEKQGDLAKDLGIISYFKGFAWEQSQVLGLKTWKDVKAVLMRIAWPYDFTDDDYVKGAWEVVMEYKAVVN

Foldseek 3Di:
DVVVLVLVLLLLCLPLVQLVVLLLVLQQVVVVDDPPPPDDCDPVSVVSLVVLCPDPQVVLLVVLSVLSVVCSVVSVVAPPDAFDFFFQVLQLVLQQVVLCVQPVVPPDDDDDDLSVSLNVLSSDPSVSSNSNSLSVRRVNRGDDPDPDPDDPDPPPGDTADSLLVSLLSLLCCVQQSSNHDDDDLVSVVVSLVSNLVRLVVLCPDPCSLVCLLVQLSSLLSVLLSVVVVVVVVSCVPPPVSNLSSLQSNLVSCVSQVPDDLVSVVVSNVVRHHHPCRPCSVSSVVSVVSSVCSVVPPD